Protein AF-A0A7S3WNK8-F1 (afdb_monomer_lite)

pLDDT: mean 75.37, std 22.41, range [26.92, 97.25]

Secondary structure (DSSP, 8-state):
--------S-----TT-PPPTT--HHHHHHHHHHHHHHS-TTT--HHHHHHHHHHHHS-TT----SGGGHHHHHHHHHHHHHHHHHHHHHH-PPPTT-EEEE--TTS--EEEEE-PPPTT-HHHHHHHHHHHTT--EEEEEETTT--EEEEEGGGEEEHHHHHTT--TTPPPTTS-HHHHHHHHHHHHHHHHHHHS-HHHHHHHHT--------------------------------------------------------

Foldseek 3Di:
DDDPDDDDPPPPDPPDPDDDPPDDPVVLLVLLLVVPVPDDPVPDDLVNSQVSCCVPPPDPPDPDGCVVCSVVSVVSNVVSVVVVVVVVLVVDDDDAQAWKFFDDPPDDTAIWGFHDDDPPDPQVVVQVVCVVVVFHWTWTQFQQQRDIDIGTSVRIDHPVVVPVCPSVCQPPPPPDPVVNVSRVNRVVSSVVSVVPPPVVVVVVVVPPPPPPVPPDDPPDDDDDDDDDDDDDDPPPPPPDDDPPPPPPPDPPPPDPDPDDDD

Organism: Emiliania huxleyi (NCBI:txid2903)

Structure (mmCIF, N/CA/C/O backbone):
data_AF-A0A7S3WNK8-F1
#
_entry.id   AF-A0A7S3WNK8-F1
#
loop_
_atom_site.group_PDB
_atom_site.id
_atom_site.type_symbol
_atom_site.label_atom_id
_atom_site.label_alt_id
_atom_site.label_comp_id
_atom_site.label_asym_id
_atom_site.label_entity_id
_atom_site.label_seq_id
_atom_site.pdbx_PDB_ins_code
_atom_site.Cartn_x
_atom_site.Cartn_y
_atom_site.Cartn_z
_atom_site.occupancy
_atom_site.B_iso_or_equiv
_atom_site.auth_seq_id
_atom_site.auth_comp_id
_atom_site.auth_asym_id
_atom_site.auth_atom_id
_atom_site.pdbx_PDB_model_num
ATOM 1 N N . CYS A 1 1 ? 15.155 35.252 15.053 1.00 51.25 1 CYS A N 1
ATOM 2 C CA . CYS A 1 1 ? 15.300 33.911 15.653 1.00 51.25 1 CYS A CA 1
ATOM 3 C C . CYS A 1 1 ? 14.005 33.550 16.361 1.00 51.25 1 CYS A C 1
ATOM 5 O O . CYS A 1 1 ? 13.776 34.000 17.473 1.00 51.25 1 CYS A O 1
ATOM 7 N N . THR A 1 2 ? 13.113 32.835 15.684 1.00 48.00 2 THR A N 1
ATOM 8 C CA . THR A 1 2 ? 11.854 32.349 16.257 1.00 48.00 2 THR A CA 1
ATOM 9 C C . THR A 1 2 ? 12.149 31.084 17.057 1.00 48.00 2 THR A C 1
ATOM 11 O O . THR A 1 2 ? 12.515 30.058 16.490 1.00 48.00 2 THR A O 1
ATOM 14 N N . HIS A 1 3 ? 12.046 31.183 18.382 1.00 44.66 3 HIS A N 1
ATOM 15 C CA . HIS A 1 3 ? 12.103 30.040 19.287 1.00 44.66 3 HIS A CA 1
ATOM 16 C C . HIS A 1 3 ? 10.897 29.133 19.014 1.00 44.66 3 HIS A C 1
ATOM 18 O O . HIS A 1 3 ? 9.767 29.481 19.347 1.00 44.66 3 HIS A O 1
ATOM 24 N N . ILE A 1 4 ? 11.136 27.978 18.393 1.00 54.72 4 ILE A N 1
ATOM 25 C CA . ILE A 1 4 ? 10.169 26.880 18.374 1.00 54.72 4 ILE A CA 1
ATOM 26 C C . ILE A 1 4 ? 10.197 26.285 19.781 1.00 54.72 4 ILE A C 1
ATOM 28 O O . ILE A 1 4 ? 11.180 25.663 20.181 1.00 54.72 4 ILE A O 1
ATOM 32 N N . GLY A 1 5 ? 9.150 26.564 20.556 1.00 50.19 5 GLY A N 1
ATOM 33 C CA . GLY A 1 5 ? 8.942 25.968 21.867 1.00 50.19 5 GLY A CA 1
ATOM 34 C C . GLY A 1 5 ? 8.822 24.454 21.730 1.00 50.19 5 GLY A C 1
ATOM 35 O O . GLY A 1 5 ? 7.935 23.957 21.039 1.00 50.19 5 GLY A O 1
ATOM 36 N N . SER A 1 6 ? 9.741 23.740 22.373 1.00 52.44 6 SER A N 1
ATOM 37 C CA . SER A 1 6 ? 9.668 22.301 22.595 1.00 52.44 6 SER A CA 1
ATOM 38 C C . SER A 1 6 ? 8.407 22.008 23.409 1.00 52.44 6 SER A C 1
ATOM 40 O O . SER A 1 6 ? 8.355 22.310 24.598 1.00 52.44 6 SER A O 1
ATOM 42 N N . LEU A 1 7 ? 7.369 21.479 22.761 1.00 42.84 7 LEU A N 1
ATOM 43 C CA . LEU A 1 7 ? 6.191 20.950 23.441 1.00 42.84 7 LEU A CA 1
ATOM 44 C C . LEU A 1 7 ? 6.624 19.683 24.186 1.00 42.84 7 LEU A C 1
ATOM 46 O O . LEU A 1 7 ? 6.886 18.662 23.554 1.00 42.84 7 LEU A O 1
ATOM 50 N N . SER A 1 8 ? 6.742 19.764 25.512 1.00 44.81 8 SER A N 1
ATOM 51 C CA . SER A 1 8 ? 6.897 18.581 26.363 1.00 44.81 8 SER A CA 1
ATOM 52 C C . SER A 1 8 ? 5.678 17.664 26.188 1.00 44.81 8 SER A C 1
ATOM 54 O O . SER A 1 8 ? 4.559 18.127 26.417 1.00 44.81 8 SER A O 1
ATOM 56 N N . PRO A 1 9 ? 5.857 16.386 25.809 1.00 60.88 9 PRO A N 1
ATOM 57 C CA . PRO A 1 9 ? 4.757 15.428 25.695 1.00 60.88 9 PRO A CA 1
ATOM 58 C C . PRO A 1 9 ? 4.224 14.915 27.049 1.00 60.88 9 PRO A C 1
ATOM 60 O O . PRO A 1 9 ? 3.196 14.247 27.068 1.00 60.88 9 PRO A O 1
ATOM 63 N N . ASP A 1 10 ? 4.835 15.281 28.179 1.00 47.78 10 ASP A N 1
ATOM 64 C CA . ASP A 1 10 ? 4.489 14.759 29.513 1.00 47.78 10 ASP A CA 1
ATOM 65 C C . ASP A 1 10 ? 3.406 15.567 30.246 1.00 47.78 10 ASP A C 1
ATOM 67 O O . ASP A 1 10 ? 3.496 15.836 31.445 1.00 47.78 10 ASP A O 1
ATOM 71 N N . ALA A 1 11 ? 2.347 15.973 29.543 1.00 53.72 11 ALA A N 1
ATOM 72 C CA . ALA A 1 11 ? 1.114 16.329 30.238 1.00 53.72 11 ALA A CA 1
ATOM 73 C C . ALA A 1 11 ? 0.477 15.020 30.713 1.00 53.72 11 ALA A C 1
ATOM 75 O O . ALA A 1 11 ? -0.266 14.395 29.951 1.00 53.72 11 ALA A O 1
ATOM 76 N N . ALA A 1 12 ? 0.829 14.613 31.939 1.00 54.19 12 ALA A N 1
ATOM 77 C CA . ALA A 1 12 ? 0.253 13.479 32.649 1.00 54.19 12 ALA A CA 1
ATOM 78 C C . ALA A 1 12 ? -1.249 13.418 32.351 1.00 54.19 12 ALA A C 1
ATOM 80 O O . ALA A 1 12 ? -2.009 14.346 32.656 1.00 54.19 12 ALA A O 1
ATOM 81 N N . MET A 1 13 ? -1.650 12.369 31.631 1.00 57.53 13 MET A N 1
ATOM 82 C CA . MET A 1 13 ? -3.056 12.044 31.438 1.00 57.53 13 MET A CA 1
ATOM 83 C C . MET A 1 13 ? -3.698 11.997 32.825 1.00 57.53 13 MET A C 1
ATOM 85 O O . MET A 1 13 ? -3.032 11.513 33.732 1.00 57.53 13 MET A O 1
ATOM 89 N N . PRO A 1 14 ? -4.925 12.514 33.022 1.00 60.19 14 PRO A N 1
ATOM 90 C CA . PRO A 1 14 ? -5.609 12.381 34.301 1.00 60.19 14 PRO A CA 1
ATOM 91 C C . PRO A 1 14 ? -5.630 10.896 34.661 1.00 60.19 14 PRO A C 1
ATOM 93 O O . PRO A 1 14 ? -6.304 10.104 34.000 1.00 60.19 14 PRO A O 1
ATOM 96 N N . GLU A 1 15 ? -4.784 10.546 35.622 1.00 64.62 15 GLU A N 1
ATOM 97 C CA . GLU A 1 15 ? -4.623 9.196 36.122 1.00 64.62 15 GLU A CA 1
ATOM 98 C C . GLU A 1 15 ? -5.978 8.795 36.726 1.00 64.62 15 GLU A C 1
ATOM 100 O O . GLU A 1 15 ? -6.637 9.591 37.399 1.00 64.62 15 GLU A O 1
ATOM 105 N N . ASP A 1 16 ? -6.416 7.580 36.402 1.00 70.81 16 ASP A N 1
ATOM 106 C CA . ASP A 1 16 ? -7.480 6.853 37.100 1.00 70.81 16 ASP A CA 1
ATOM 107 C C . ASP A 1 16 ? -8.941 7.097 36.687 1.00 70.81 16 ASP A C 1
ATOM 109 O O . ASP A 1 16 ? -9.852 7.024 37.515 1.00 70.81 16 ASP A O 1
ATOM 113 N N . ILE A 1 17 ? -9.236 7.256 35.391 1.00 82.06 17 ILE A N 1
ATOM 114 C CA . ILE A 1 17 ? -10.553 6.781 34.927 1.00 82.06 17 ILE A CA 1
ATOM 115 C C . ILE A 1 17 ? -10.442 5.264 34.760 1.00 82.06 17 ILE A C 1
ATOM 117 O O . ILE A 1 17 ? -9.936 4.785 33.750 1.00 82.06 17 ILE A O 1
ATOM 121 N N . ALA A 1 18 ? -10.884 4.513 35.769 1.00 87.50 18 ALA A N 1
ATOM 122 C CA . ALA A 1 18 ? -10.965 3.058 35.693 1.00 87.50 18 ALA A CA 1
ATOM 123 C C . ALA A 1 18 ? -12.071 2.634 34.717 1.00 87.50 18 ALA A C 1
ATOM 125 O O . ALA A 1 18 ? -13.169 3.200 34.722 1.00 87.50 18 ALA A O 1
ATOM 126 N N . TRP A 1 19 ? -11.789 1.632 33.887 1.00 88.56 19 TRP A N 1
ATOM 127 C CA . TRP A 1 19 ? -12.785 1.032 33.004 1.00 88.56 19 TRP A CA 1
ATOM 128 C C . TRP A 1 19 ? -13.951 0.431 33.799 1.00 88.56 19 TRP A C 1
ATOM 130 O O . TRP A 1 19 ? -13.743 -0.096 34.893 1.00 88.56 19 TRP A O 1
ATOM 140 N N . PRO A 1 20 ? -15.187 0.478 33.270 1.00 89.19 20 PRO A N 1
ATOM 141 C CA . PRO A 1 20 ? -16.288 -0.246 33.885 1.00 89.19 20 PRO A CA 1
ATOM 142 C C . PRO A 1 20 ? -16.031 -1.752 33.756 1.00 89.19 20 PRO A C 1
ATOM 144 O O . PRO A 1 20 ? -15.810 -2.246 32.652 1.00 89.19 20 PRO A O 1
ATOM 147 N N . GLU A 1 21 ? -16.068 -2.493 34.865 1.00 88.81 21 GLU A N 1
ATOM 148 C CA . GLU A 1 21 ? -15.936 -3.954 34.827 1.00 88.81 21 GLU A CA 1
ATOM 149 C C . GLU A 1 21 ? -16.987 -4.561 33.871 1.00 88.81 21 GLU A C 1
ATOM 151 O O . GLU A 1 21 ? -18.156 -4.159 33.921 1.00 88.81 21 GLU A O 1
ATOM 156 N N . PRO A 1 22 ? -16.613 -5.506 32.981 1.00 89.31 22 PRO A N 1
ATOM 157 C CA . PRO A 1 22 ? -15.361 -6.276 32.933 1.00 89.31 22 PRO A CA 1
ATOM 158 C C . PRO A 1 22 ? -14.320 -5.752 31.921 1.00 89.31 22 PRO A C 1
ATOM 160 O O . PRO A 1 22 ? -13.494 -6.525 31.435 1.00 89.31 22 PRO A O 1
ATOM 163 N N . LEU A 1 23 ? -14.387 -4.481 31.523 1.00 93.31 23 LEU A N 1
ATOM 164 C CA . LEU A 1 23 ? -13.508 -3.952 30.483 1.00 93.31 23 LEU A CA 1
ATOM 165 C C . LEU A 1 23 ? -12.086 -3.744 31.003 1.00 93.31 23 LEU A C 1
ATOM 167 O O . LEU A 1 23 ? -11.877 -3.149 32.054 1.00 93.31 23 LEU A O 1
ATOM 171 N N . THR A 1 24 ? -11.115 -4.218 30.226 1.00 94.50 24 THR A N 1
ATOM 172 C CA . THR A 1 24 ? -9.686 -3.957 30.422 1.00 94.50 24 THR A CA 1
ATOM 173 C C . THR A 1 24 ? -9.106 -3.343 29.151 1.00 94.50 24 THR A C 1
ATOM 175 O O . THR A 1 24 ? -9.708 -3.456 28.074 1.00 94.50 24 THR A O 1
ATOM 178 N N . ASP A 1 25 ? -7.934 -2.718 29.268 1.00 92.56 25 ASP A N 1
ATOM 179 C CA . ASP A 1 25 ? -7.200 -2.145 28.134 1.00 92.56 25 ASP A CA 1
ATOM 180 C C . ASP A 1 25 ? -7.007 -3.184 27.017 1.00 92.56 25 ASP A C 1
ATOM 182 O O . ASP A 1 25 ? -7.321 -2.928 25.855 1.00 92.56 25 ASP A O 1
ATOM 186 N N . GLU A 1 26 ? -6.618 -4.414 27.370 1.00 95.00 26 GLU A N 1
ATOM 187 C CA . GLU A 1 26 ? -6.359 -5.485 26.404 1.00 95.00 26 GLU A CA 1
ATOM 188 C C . GLU A 1 26 ? -7.621 -5.906 25.642 1.00 95.00 26 GLU A C 1
ATOM 190 O O . GLU A 1 26 ? -7.565 -6.198 24.444 1.00 95.00 26 GLU A O 1
ATOM 195 N N . VAL A 1 27 ? -8.778 -5.936 26.315 1.00 95.38 27 VAL A N 1
ATOM 196 C CA . VAL A 1 27 ? -10.059 -6.277 25.679 1.00 95.38 27 VAL A CA 1
ATOM 197 C C . VAL A 1 27 ? -10.463 -5.196 24.678 1.00 95.38 27 VAL A C 1
ATOM 199 O O . VAL A 1 27 ? -10.911 -5.519 23.572 1.00 95.38 27 VAL A O 1
ATOM 202 N N . VAL A 1 28 ? -10.279 -3.924 25.044 1.00 95.19 28 VAL A N 1
ATOM 203 C CA . VAL A 1 28 ? -10.586 -2.777 24.182 1.00 95.19 28 VAL A CA 1
ATOM 204 C C . VAL A 1 28 ? -9.647 -2.746 22.978 1.00 95.19 28 VAL A C 1
ATOM 206 O O . VAL A 1 28 ? -10.122 -2.657 21.845 1.00 95.19 28 VAL A O 1
ATOM 209 N N . GLU A 1 29 ? -8.339 -2.891 23.185 1.00 95.31 29 GLU A N 1
ATOM 210 C CA . GLU A 1 29 ? -7.350 -2.936 22.105 1.00 95.31 29 GLU A CA 1
ATOM 211 C C . GLU A 1 29 ? -7.597 -4.107 21.144 1.00 95.31 29 GLU A C 1
ATOM 213 O O . GLU A 1 29 ? -7.571 -3.928 19.922 1.00 95.31 29 GLU A O 1
ATOM 218 N N . ALA A 1 30 ? -7.912 -5.297 21.668 1.00 95.75 30 ALA A N 1
ATOM 219 C CA . ALA A 1 30 ? -8.242 -6.456 20.845 1.00 95.75 30 ALA A CA 1
ATOM 220 C C . ALA A 1 30 ? -9.529 -6.241 20.030 1.00 95.75 30 ALA A C 1
ATOM 222 O O . ALA A 1 30 ? -9.606 -6.664 18.874 1.00 95.75 30 ALA A O 1
ATOM 223 N N . ALA A 1 31 ? -10.541 -5.582 20.602 1.00 95.88 31 ALA A N 1
ATOM 224 C CA . ALA A 1 31 ? -11.764 -5.230 19.882 1.00 95.88 31 ALA A CA 1
ATOM 225 C C . ALA A 1 31 ? -11.502 -4.182 18.790 1.00 95.88 31 ALA A C 1
ATOM 227 O O . ALA A 1 31 ? -11.971 -4.347 17.662 1.00 95.88 31 ALA A O 1
ATOM 228 N N . ILE A 1 32 ? -10.693 -3.156 19.077 1.00 95.94 32 ILE A N 1
ATOM 229 C CA . ILE A 1 32 ? -10.258 -2.158 18.089 1.00 95.94 32 ILE A CA 1
ATOM 230 C C . ILE A 1 32 ? -9.546 -2.842 16.916 1.00 95.94 32 ILE A C 1
ATOM 232 O O . ILE A 1 32 ? -9.891 -2.584 15.762 1.00 95.94 32 ILE A O 1
ATOM 236 N N . ASP A 1 33 ? -8.599 -3.744 17.185 1.00 94.31 33 ASP A N 1
ATOM 237 C CA . ASP A 1 33 ? -7.860 -4.459 16.139 1.00 94.31 33 ASP A CA 1
ATOM 238 C C . ASP A 1 33 ? -8.801 -5.307 15.260 1.00 94.31 33 ASP A C 1
ATOM 240 O O . ASP A 1 33 ? -8.753 -5.215 14.030 1.00 94.31 33 ASP A O 1
ATOM 244 N N . ARG A 1 34 ? -9.741 -6.053 15.867 1.00 94.94 34 ARG A N 1
ATOM 245 C CA . ARG A 1 34 ? -10.769 -6.813 15.127 1.00 94.94 34 ARG A CA 1
ATOM 246 C C . ARG A 1 34 ? -11.636 -5.911 14.244 1.00 94.94 34 ARG A C 1
ATOM 248 O O . ARG A 1 34 ? -11.867 -6.242 13.078 1.00 94.94 34 ARG A O 1
ATOM 255 N N . LEU A 1 35 ? -12.098 -4.777 14.773 1.00 94.44 35 LEU A N 1
ATOM 256 C CA . LEU A 1 35 ? -12.932 -3.819 14.042 1.00 94.44 35 LEU A CA 1
ATOM 257 C C . LEU A 1 35 ? -12.185 -3.211 12.850 1.00 94.44 35 LEU A C 1
ATOM 259 O O . LEU A 1 35 ? -12.698 -3.220 11.729 1.00 94.44 35 LEU A O 1
ATOM 263 N N . LEU A 1 36 ? -10.955 -2.739 13.066 1.00 92.50 36 LEU A N 1
ATOM 264 C CA . LEU A 1 36 ? -10.127 -2.120 12.026 1.00 92.50 36 LEU A CA 1
ATOM 265 C C . LEU A 1 36 ? -9.688 -3.102 10.931 1.00 92.50 36 LEU A C 1
ATOM 267 O O . LEU A 1 36 ? -9.348 -2.676 9.822 1.00 92.50 36 LEU A O 1
ATOM 271 N N . ARG A 1 37 ? -9.681 -4.410 11.214 1.00 91.25 37 ARG 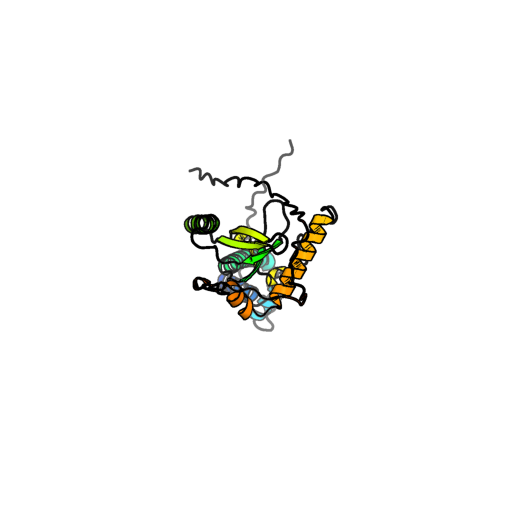A N 1
ATOM 272 C CA . ARG A 1 37 ? -9.435 -5.452 10.206 1.00 91.25 37 ARG A CA 1
ATOM 273 C C . ARG A 1 37 ? -10.665 -5.775 9.366 1.00 91.25 37 ARG A C 1
ATOM 275 O O . ARG A 1 37 ? -10.494 -6.106 8.193 1.00 91.25 37 ARG A O 1
ATOM 282 N N . ARG A 1 38 ? -11.869 -5.692 9.941 1.00 90.69 38 ARG A N 1
ATOM 283 C CA . ARG A 1 38 ? -13.131 -6.020 9.256 1.00 90.69 38 ARG A CA 1
ATOM 284 C C . ARG A 1 38 ? -13.615 -4.900 8.337 1.00 90.69 38 ARG A C 1
ATOM 286 O O . ARG A 1 38 ? -14.100 -5.180 7.247 1.00 90.69 38 ARG A O 1
ATOM 293 N N . GLU A 1 39 ? -13.496 -3.655 8.778 1.00 89.75 39 GLU A N 1
ATOM 294 C CA . GLU A 1 39 ? -14.084 -2.498 8.100 1.00 89.75 39 GLU A CA 1
ATOM 295 C C . GLU A 1 39 ? -13.057 -1.728 7.245 1.00 89.75 39 GLU A C 1
ATOM 297 O O . GLU A 1 39 ? -11.847 -1.741 7.497 1.00 89.75 39 GLU A O 1
ATOM 302 N N . SER A 1 40 ? -13.529 -1.013 6.217 1.00 79.94 40 SER A N 1
ATOM 303 C CA . SER A 1 40 ? -12.672 -0.165 5.378 1.00 79.94 40 SER A CA 1
ATOM 304 C C . SER A 1 40 ? -12.263 1.122 6.096 1.00 79.94 40 SER A C 1
ATOM 306 O O . SER A 1 40 ? -13.106 1.853 6.605 1.00 79.94 40 SER A O 1
ATOM 308 N N . TRP A 1 41 ? -10.981 1.481 6.056 1.00 76.62 41 TRP A N 1
ATOM 309 C CA . TRP A 1 41 ? -10.456 2.650 6.781 1.00 76.62 41 TRP A CA 1
ATOM 310 C C . TRP A 1 41 ? -10.960 4.000 6.274 1.00 76.62 41 TRP A C 1
ATOM 312 O O . TRP A 1 41 ? -10.891 4.990 6.991 1.00 76.62 41 TRP A O 1
ATOM 322 N N . GLU A 1 42 ? -11.475 4.057 5.047 1.00 74.56 42 GLU A N 1
ATOM 323 C CA . GLU A 1 42 ? -11.980 5.302 4.459 1.00 74.56 42 GLU A CA 1
ATOM 324 C C . GLU A 1 42 ? -13.309 5.753 5.083 1.00 74.56 42 GLU A C 1
ATOM 326 O O . GLU A 1 42 ? -13.667 6.925 4.991 1.00 74.56 42 GLU A O 1
ATOM 331 N N . THR A 1 43 ? -14.027 4.844 5.749 1.00 77.81 43 THR A N 1
ATOM 332 C CA . THR A 1 43 ? -15.345 5.108 6.343 1.00 77.81 43 THR A CA 1
ATOM 333 C C . THR A 1 43 ? -15.316 5.191 7.866 1.00 77.81 43 THR A C 1
ATOM 335 O O . THR A 1 43 ? -16.267 5.688 8.472 1.00 77.81 43 THR A O 1
ATOM 338 N N . ILE A 1 44 ? -14.237 4.735 8.506 1.00 86.44 44 ILE A N 1
ATOM 339 C CA . ILE A 1 44 ? -14.154 4.642 9.962 1.00 86.44 44 ILE A CA 1
ATOM 340 C C . ILE A 1 44 ? -13.752 5.995 10.550 1.00 86.44 44 ILE A C 1
ATOM 342 O O . ILE A 1 44 ? -12.640 6.481 10.375 1.00 86.44 44 ILE A O 1
ATOM 346 N N . THR A 1 45 ? -14.664 6.592 11.312 1.00 90.50 45 THR A N 1
ATOM 347 C CA . THR A 1 45 ? -14.359 7.733 12.187 1.00 90.50 45 THR A CA 1
ATOM 348 C C . THR A 1 45 ? -14.292 7.262 13.635 1.00 90.50 45 THR A C 1
ATOM 350 O O . THR A 1 45 ? -14.970 6.302 13.996 1.00 90.50 45 THR A O 1
ATOM 353 N N . ILE A 1 46 ? -13.576 7.983 14.508 1.00 90.88 46 ILE A N 1
ATOM 354 C CA . ILE A 1 46 ? -13.522 7.672 15.955 1.00 90.88 46 ILE A CA 1
ATOM 355 C C . ILE A 1 46 ? -14.934 7.537 16.554 1.00 90.88 46 ILE A C 1
ATOM 357 O O . ILE A 1 46 ? -15.177 6.690 17.403 1.00 90.88 46 ILE A O 1
ATOM 361 N N . LYS A 1 47 ? -15.903 8.335 16.083 1.00 90.94 47 LYS A N 1
ATOM 362 C CA . LYS A 1 47 ? -17.305 8.236 16.526 1.00 90.94 47 LYS A CA 1
ATOM 363 C C . LYS A 1 47 ? -17.956 6.905 16.139 1.00 90.94 47 LYS A C 1
ATOM 365 O O . LYS A 1 47 ? -18.759 6.390 16.908 1.00 90.94 47 LYS A O 1
ATOM 370 N N . ILE A 1 48 ? -17.644 6.388 14.952 1.00 93.12 48 ILE A N 1
ATOM 371 C CA . ILE A 1 48 ? -18.133 5.086 14.487 1.00 93.12 48 ILE A CA 1
ATOM 372 C C . ILE A 1 48 ? -17.467 3.976 15.299 1.00 93.12 48 ILE A C 1
ATOM 374 O O . ILE A 1 48 ? -18.185 3.128 15.813 1.00 93.12 48 ILE A O 1
ATOM 378 N N . VAL A 1 49 ? -16.146 4.042 15.510 1.00 93.38 49 VAL A N 1
ATOM 379 C CA . VAL A 1 49 ? -15.426 3.072 16.356 1.00 93.38 49 VAL A CA 1
ATOM 380 C C . VAL A 1 49 ? -16.023 3.029 17.757 1.00 93.38 49 VAL A C 1
ATOM 382 O O . VAL A 1 49 ? -16.360 1.953 18.226 1.00 93.38 49 VAL A O 1
ATOM 385 N N . LEU A 1 50 ? -16.240 4.185 18.393 1.00 93.81 50 LEU A N 1
ATOM 386 C CA . LEU A 1 50 ? -16.859 4.251 19.719 1.00 93.81 50 LEU A CA 1
ATOM 387 C C . LEU A 1 50 ? -18.232 3.576 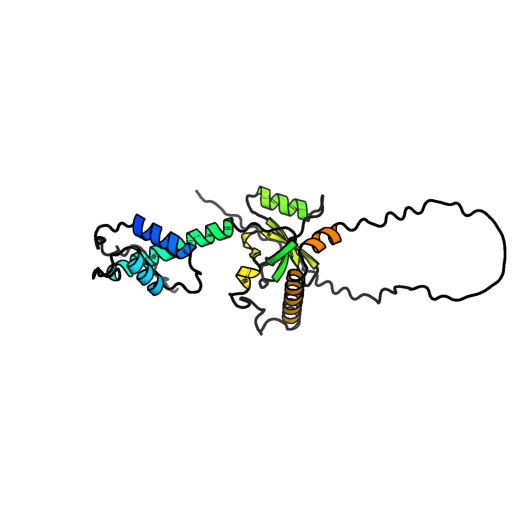19.749 1.00 93.81 50 LEU A C 1
ATOM 389 O O . LEU A 1 50 ? -18.474 2.765 20.630 1.00 93.81 50 LEU A O 1
ATOM 393 N N . ARG A 1 51 ? -19.104 3.850 18.770 1.00 93.31 51 ARG A N 1
ATOM 394 C CA . ARG A 1 51 ? -20.425 3.202 18.693 1.00 93.31 51 ARG A CA 1
ATOM 395 C C . ARG A 1 51 ? -20.333 1.692 18.481 1.00 93.31 51 ARG A C 1
ATOM 397 O O . ARG A 1 51 ? -21.155 0.958 19.014 1.00 93.31 51 ARG A O 1
ATOM 404 N N . MET A 1 52 ? -19.369 1.232 17.685 1.00 93.69 52 MET A N 1
ATOM 405 C CA . MET A 1 52 ? -19.156 -0.196 17.442 1.00 93.69 52 MET A CA 1
ATOM 406 C C . MET A 1 52 ? -18.592 -0.897 18.680 1.00 93.69 52 MET A C 1
ATOM 408 O O . MET A 1 52 ? -19.056 -1.980 19.012 1.00 93.69 52 MET A O 1
ATOM 412 N N . LEU A 1 53 ? -17.656 -0.261 19.391 1.00 94.44 53 LEU A N 1
ATOM 413 C CA . LEU A 1 53 ? -17.133 -0.755 20.663 1.00 94.44 53 LEU A CA 1
ATOM 414 C C . LEU A 1 53 ? -18.224 -0.794 21.734 1.00 94.44 53 LEU A C 1
ATOM 416 O O . LEU A 1 53 ? -18.351 -1.802 22.412 1.00 94.44 53 LEU A O 1
ATOM 420 N N . GLU A 1 54 ? -19.046 0.253 21.852 1.00 93.50 54 GLU A N 1
ATOM 421 C CA . GLU A 1 54 ? -20.196 0.272 22.766 1.00 93.50 54 GLU A CA 1
ATOM 422 C C . GLU A 1 54 ? -21.164 -0.884 22.462 1.00 93.50 54 GLU A C 1
ATOM 424 O O . GLU A 1 54 ? -21.632 -1.540 23.385 1.00 93.50 54 GLU A O 1
ATOM 429 N N . ALA A 1 55 ? -21.420 -1.185 21.185 1.00 93.12 55 ALA A N 1
ATOM 430 C CA . ALA A 1 55 ? -22.291 -2.291 20.787 1.00 93.12 55 ALA A CA 1
ATOM 431 C C . ALA A 1 55 ? -21.673 -3.691 20.986 1.00 93.12 55 ALA A C 1
ATOM 433 O O . ALA A 1 55 ? -22.416 -4.647 21.195 1.00 93.12 55 ALA A O 1
ATOM 434 N N . GLU A 1 56 ? -20.347 -3.836 20.875 1.00 94.06 56 GLU A N 1
ATOM 435 C CA . GLU A 1 56 ? -19.651 -5.128 21.003 1.00 94.06 56 GLU A CA 1
ATOM 436 C C . GLU A 1 56 ? -19.302 -5.467 22.457 1.00 94.06 56 GLU A C 1
ATOM 438 O O . GLU A 1 56 ? -19.363 -6.630 22.850 1.00 94.06 56 GLU A O 1
ATOM 443 N N . LEU A 1 57 ? -18.922 -4.462 23.249 1.00 94.38 57 LEU A N 1
ATOM 444 C CA . LEU A 1 57 ? -18.319 -4.655 24.566 1.00 94.38 57 LEU A CA 1
ATOM 445 C C . LEU A 1 57 ? -19.286 -4.446 25.732 1.00 94.38 57 LEU A C 1
ATOM 447 O O . LEU A 1 57 ? -19.046 -4.985 26.811 1.00 94.38 57 LEU A O 1
ATOM 451 N N . LEU A 1 58 ? -20.363 -3.676 25.548 1.00 92.06 58 LEU A N 1
ATOM 452 C CA . LEU A 1 58 ? -21.329 -3.408 26.611 1.00 92.06 58 LEU A CA 1
ATOM 453 C C . LEU A 1 58 ? -22.619 -4.214 26.392 1.00 92.06 58 LEU A C 1
ATOM 455 O O . LEU A 1 58 ? -23.098 -4.325 25.262 1.00 92.06 58 LEU A O 1
ATOM 459 N N . PRO A 1 59 ? -23.227 -4.763 27.460 1.00 89.50 59 PRO A N 1
ATOM 460 C CA . PRO A 1 59 ? -24.521 -5.421 27.349 1.00 89.50 59 PRO A CA 1
ATOM 461 C C . PRO A 1 59 ? -25.591 -4.418 26.899 1.00 89.50 59 PRO A C 1
ATOM 463 O O . PRO A 1 59 ? -25.565 -3.242 27.275 1.00 89.50 59 PRO A O 1
ATOM 466 N N . ALA A 1 60 ? -26.552 -4.887 26.098 1.00 87.75 60 ALA A N 1
ATOM 467 C CA . ALA A 1 60 ? -27.644 -4.055 25.604 1.00 87.75 60 ALA A CA 1
ATOM 468 C C . ALA A 1 60 ? -28.400 -3.405 26.778 1.00 87.75 60 ALA A C 1
ATOM 470 O O . ALA A 1 60 ? -28.966 -4.103 27.617 1.00 87.75 60 ALA A O 1
ATOM 471 N N . GLY A 1 61 ? -28.398 -2.070 26.830 1.00 81.62 61 GLY A N 1
ATOM 472 C CA . GLY A 1 61 ? -29.017 -1.295 27.912 1.00 81.62 61 GLY A CA 1
ATOM 473 C C . GLY A 1 61 ? -28.070 -0.856 29.034 1.00 81.62 61 GLY A C 1
ATOM 474 O O . GLY A 1 61 ? -28.545 -0.310 30.023 1.00 81.62 61 GLY A O 1
ATOM 475 N N . SER A 1 62 ? -26.754 -1.062 28.906 1.00 83.69 62 SER A N 1
ATOM 476 C CA . SER A 1 62 ? -25.783 -0.403 29.787 1.00 83.69 62 SER A CA 1
ATOM 477 C C . SER A 1 62 ? -25.741 1.103 29.515 1.00 83.69 62 SER A C 1
ATOM 479 O O . SER A 1 62 ? -25.477 1.531 28.391 1.00 83.69 62 SER A O 1
ATOM 481 N N . ASP A 1 63 ? -25.958 1.903 30.559 1.00 78.12 63 ASP A N 1
ATOM 482 C CA . ASP A 1 63 ? -25.902 3.368 30.501 1.00 78.12 63 ASP A CA 1
ATOM 483 C C . ASP A 1 63 ? -24.477 3.927 30.652 1.00 78.12 63 ASP A C 1
ATOM 485 O O . ASP A 1 63 ? -24.311 5.144 30.659 1.00 78.12 63 ASP A O 1
ATOM 489 N N . ALA A 1 64 ? -23.443 3.084 30.779 1.00 82.31 64 ALA A N 1
ATOM 490 C CA . ALA A 1 64 ? -22.057 3.526 30.951 1.00 82.31 64 ALA A CA 1
ATOM 491 C C . ALA A 1 64 ? -21.444 3.945 29.598 1.00 82.31 64 ALA A C 1
ATOM 493 O O . ALA A 1 64 ? -21.047 3.082 28.813 1.00 82.31 64 ALA A O 1
ATOM 494 N N . PRO A 1 65 ? -21.332 5.251 29.280 1.00 86.44 65 PRO A N 1
ATOM 495 C CA . PRO A 1 65 ? -20.850 5.667 27.972 1.00 86.44 65 PRO A CA 1
ATOM 496 C C . PRO A 1 65 ? -19.322 5.552 27.914 1.00 86.44 65 PRO A C 1
ATOM 498 O O . PRO A 1 65 ? -18.636 6.010 28.826 1.00 86.44 65 PRO A O 1
ATOM 501 N N . LEU A 1 66 ? -18.756 5.087 26.793 1.00 91.56 66 LEU A N 1
ATOM 502 C CA . LEU A 1 66 ? -17.292 5.056 26.591 1.00 91.56 66 LEU A CA 1
ATOM 503 C C . LEU A 1 66 ? -16.698 6.447 26.286 1.00 91.56 66 LEU A C 1
ATOM 505 O O . LEU A 1 66 ? -15.509 6.603 26.006 1.00 91.56 66 LEU A O 1
ATOM 509 N N . LYS A 1 67 ? -17.524 7.498 26.346 1.00 90.62 67 LYS A N 1
ATOM 510 C CA . LYS A 1 67 ? -17.141 8.888 26.061 1.00 90.62 67 LYS A CA 1
ATOM 511 C C . LYS A 1 67 ? -15.969 9.411 26.905 1.00 90.62 67 LYS A C 1
ATOM 513 O O . LYS A 1 67 ? -15.140 10.102 26.308 1.00 90.62 67 LYS A O 1
ATOM 518 N N . PRO A 1 68 ? -15.851 9.124 28.220 1.00 92.50 68 PRO A N 1
ATOM 519 C CA . PRO A 1 68 ? -14.706 9.573 29.017 1.00 92.50 68 PRO A CA 1
ATOM 520 C C . PRO A 1 68 ? -13.372 9.021 28.494 1.00 92.50 68 PRO A C 1
ATOM 522 O O . PRO A 1 68 ? -12.368 9.726 28.489 1.00 92.50 68 PRO A O 1
ATOM 525 N N . PHE A 1 69 ? -13.390 7.809 27.934 1.00 92.25 69 PHE A N 1
ATOM 526 C CA . PHE A 1 69 ? -12.214 7.111 27.406 1.00 92.25 69 PHE A CA 1
ATOM 527 C C . PHE A 1 69 ? -11.885 7.458 25.953 1.00 92.25 69 PHE A C 1
ATOM 529 O O . PHE A 1 69 ? -10.964 6.897 25.363 1.00 92.25 69 PHE A O 1
ATOM 536 N N . LYS A 1 70 ? -12.606 8.409 25.347 1.00 93.56 70 LYS A N 1
ATOM 537 C CA . LYS A 1 70 ? -12.440 8.771 23.933 1.00 93.56 70 LYS A CA 1
ATOM 538 C C . LYS A 1 70 ? -10.993 9.104 23.558 1.00 93.56 70 LYS A C 1
ATOM 540 O O . LYS A 1 70 ? -10.592 8.813 22.435 1.00 93.56 70 LYS A O 1
ATOM 545 N N . LYS A 1 71 ? -10.232 9.748 24.452 1.00 92.44 71 LYS A N 1
ATOM 546 C CA . LYS A 1 71 ? -8.832 10.111 24.182 1.00 92.44 71 LYS A CA 1
ATOM 547 C C . LYS A 1 71 ? -7.949 8.865 24.084 1.00 92.44 71 LYS A C 1
ATOM 549 O O . LYS A 1 71 ? -7.236 8.736 23.100 1.00 92.44 71 LYS A O 1
ATOM 554 N N . TYR A 1 72 ? -8.063 7.952 25.048 1.00 92.31 72 TYR A N 1
ATOM 555 C CA . TYR A 1 72 ? -7.344 6.677 25.039 1.00 92.31 72 TYR A CA 1
ATOM 556 C C . TYR A 1 72 ? -7.711 5.840 23.807 1.00 92.31 72 TYR A C 1
ATOM 558 O O . TYR A 1 72 ? -6.832 5.443 23.052 1.00 92.31 72 TYR A O 1
ATOM 566 N N . ILE A 1 73 ? -9.011 5.677 23.532 1.00 93.44 73 ILE A N 1
ATOM 567 C CA . ILE A 1 73 ? -9.495 4.932 22.359 1.00 93.44 73 ILE A CA 1
ATOM 568 C C . ILE A 1 73 ? -8.976 5.562 21.061 1.00 93.44 73 ILE A C 1
ATOM 570 O O . ILE A 1 73 ? -8.629 4.844 20.133 1.00 93.44 73 ILE A O 1
ATOM 574 N N . GLY A 1 74 ? -8.893 6.894 20.990 1.00 93.88 74 GLY A N 1
ATOM 575 C CA . GLY A 1 74 ? -8.287 7.595 19.857 1.00 93.88 74 GLY A CA 1
ATOM 576 C C . GLY A 1 74 ? -6.830 7.188 19.634 1.00 93.88 74 GLY A C 1
ATOM 577 O O . GLY A 1 74 ? -6.491 6.759 18.536 1.00 93.88 74 GLY A O 1
ATOM 578 N N . THR A 1 75 ? -6.003 7.251 20.681 1.00 94.00 75 THR A N 1
ATOM 579 C CA . THR A 1 75 ? -4.595 6.831 20.616 1.00 94.00 75 THR A CA 1
ATOM 580 C C . THR A 1 75 ? -4.459 5.356 20.228 1.00 94.00 75 THR A C 1
ATOM 582 O O . THR A 1 75 ? -3.720 5.038 19.300 1.00 94.00 75 THR A O 1
ATOM 585 N N . ALA A 1 76 ? -5.226 4.463 20.860 1.00 94.38 76 ALA A N 1
ATOM 586 C CA . ALA A 1 76 ? -5.199 3.030 20.564 1.00 94.38 76 ALA A CA 1
ATOM 587 C C . ALA A 1 76 ? -5.626 2.723 19.114 1.00 94.38 76 ALA A C 1
ATOM 589 O O . ALA A 1 76 ? -5.048 1.857 18.457 1.00 94.38 76 ALA A O 1
ATOM 590 N N . VAL A 1 77 ? -6.611 3.456 18.578 1.00 94.62 77 VAL A N 1
ATOM 591 C CA . VAL A 1 77 ? -7.015 3.365 17.166 1.00 94.62 77 VAL A CA 1
ATOM 592 C C . VAL A 1 77 ? -5.885 3.820 16.244 1.00 94.62 77 VAL A C 1
ATOM 594 O O . VAL A 1 77 ? -5.603 3.126 15.269 1.00 94.62 77 VAL A O 1
ATOM 597 N N . ASP A 1 78 ? -5.215 4.934 16.541 1.00 92.75 78 ASP A N 1
ATOM 598 C CA . ASP A 1 78 ? -4.100 5.441 15.732 1.00 92.75 78 ASP A CA 1
ATOM 599 C C . ASP A 1 78 ? -2.914 4.459 15.707 1.00 92.75 78 ASP A C 1
ATOM 601 O O . ASP A 1 78 ? -2.377 4.154 14.636 1.00 92.75 78 ASP A O 1
ATOM 605 N N . GLU A 1 79 ? -2.551 3.893 16.859 1.00 94.00 79 GLU A N 1
ATOM 606 C CA . GLU A 1 79 ? -1.496 2.881 16.975 1.00 94.00 79 GLU A CA 1
ATOM 607 C C . GLU A 1 79 ? -1.856 1.580 16.246 1.00 94.00 79 GLU A C 1
ATOM 609 O O . GLU A 1 79 ? -1.053 1.050 15.468 1.00 94.00 79 GLU A O 1
ATOM 614 N N . ALA A 1 80 ? -3.084 1.084 16.426 1.00 93.75 80 ALA A N 1
ATOM 615 C CA . ALA A 1 80 ? -3.567 -0.099 15.724 1.00 93.75 80 ALA A CA 1
ATOM 616 C C . ALA A 1 80 ? -3.613 0.126 14.203 1.00 93.75 80 ALA A C 1
ATOM 618 O O . ALA A 1 80 ? -3.194 -0.743 13.436 1.00 93.75 80 ALA A O 1
ATOM 619 N N . MET A 1 81 ? -4.041 1.304 13.739 1.00 90.06 81 MET A N 1
ATOM 620 C CA . MET A 1 81 ? -4.014 1.658 12.316 1.00 90.06 81 MET A CA 1
ATOM 621 C C . MET A 1 81 ? -2.590 1.684 11.754 1.00 90.06 81 MET A C 1
ATOM 623 O O . MET A 1 81 ? -2.361 1.164 10.656 1.00 90.06 81 MET A O 1
ATOM 627 N N . ALA A 1 82 ? -1.628 2.256 12.484 1.00 88.81 82 ALA A N 1
ATOM 628 C CA . ALA A 1 82 ? -0.226 2.263 12.075 1.00 88.81 82 ALA A CA 1
ATOM 629 C C . ALA A 1 82 ? 0.321 0.832 11.948 1.00 88.81 82 ALA A C 1
ATOM 631 O O . ALA A 1 82 ? 0.914 0.485 10.923 1.00 88.81 82 ALA A O 1
ATOM 632 N N . ARG A 1 83 ? 0.035 -0.023 12.938 1.00 92.75 83 ARG A N 1
ATOM 633 C CA . ARG A 1 83 ? 0.429 -1.437 12.946 1.00 92.75 83 ARG A CA 1
ATOM 634 C C . ARG A 1 83 ? -0.169 -2.215 11.775 1.00 92.75 83 ARG A C 1
ATOM 636 O O . ARG A 1 83 ? 0.577 -2.850 11.035 1.00 92.75 83 ARG A O 1
ATOM 643 N N . ILE A 1 84 ? -1.485 -2.141 11.557 1.00 88.44 84 ILE A N 1
ATOM 644 C CA . ILE A 1 84 ? -2.137 -2.874 10.458 1.00 88.44 84 ILE A CA 1
ATOM 645 C C . ILE A 1 84 ? -1.678 -2.326 9.098 1.00 88.44 84 ILE A C 1
ATOM 647 O O . ILE A 1 84 ? -1.570 -3.078 8.133 1.00 88.44 84 ILE A O 1
ATOM 651 N N . THR A 1 85 ? -1.370 -1.030 8.990 1.00 84.06 85 THR A N 1
ATOM 652 C CA . THR A 1 85 ? -0.784 -0.460 7.766 1.00 84.06 85 THR A CA 1
ATOM 653 C C . THR A 1 85 ? 0.568 -1.081 7.459 1.00 84.06 85 THR A C 1
ATOM 655 O O . THR A 1 85 ? 0.814 -1.445 6.310 1.00 84.06 85 THR A O 1
ATOM 658 N N . GLU A 1 86 ? 1.429 -1.226 8.461 1.00 83.81 86 GLU A N 1
ATOM 659 C CA . GLU A 1 86 ? 2.741 -1.838 8.276 1.00 83.81 86 GLU A CA 1
ATOM 660 C C . GLU A 1 86 ? 2.640 -3.336 7.975 1.00 83.81 86 GLU A C 1
ATOM 662 O O . GLU A 1 86 ? 3.282 -3.820 7.048 1.00 83.81 86 GLU A O 1
ATOM 667 N N . GLU A 1 87 ? 1.752 -4.054 8.662 1.00 86.56 87 GLU A N 1
ATOM 668 C CA . GLU A 1 87 ? 1.464 -5.461 8.372 1.00 86.56 87 GLU A CA 1
ATOM 669 C C . GLU A 1 87 ? 0.943 -5.647 6.942 1.00 86.56 87 GLU A C 1
ATOM 671 O O . GLU A 1 87 ? 1.430 -6.502 6.205 1.00 86.56 87 GLU A O 1
ATOM 676 N N . ARG A 1 88 ? -0.008 -4.809 6.507 1.00 81.75 88 ARG A N 1
ATOM 677 C CA . ARG A 1 88 ? -0.530 -4.852 5.137 1.00 81.75 88 ARG A CA 1
ATOM 678 C C . ARG A 1 88 ? 0.558 -4.539 4.123 1.00 81.75 88 ARG A C 1
ATOM 680 O O . ARG A 1 88 ? 0.616 -5.235 3.119 1.00 81.75 88 ARG A O 1
ATOM 687 N N . LYS A 1 89 ? 1.425 -3.551 4.378 1.00 75.38 89 LYS A N 1
ATOM 688 C CA . LYS A 1 89 ? 2.587 -3.255 3.521 1.00 75.38 89 LYS A CA 1
ATOM 689 C C . LYS A 1 89 ? 3.537 -4.446 3.427 1.00 75.38 89 LYS A C 1
ATOM 691 O O . LYS A 1 89 ? 3.962 -4.772 2.326 1.00 75.38 89 LYS A O 1
ATOM 696 N N . ALA A 1 90 ? 3.824 -5.105 4.548 1.00 76.88 90 ALA A N 1
ATOM 697 C CA . ALA A 1 90 ? 4.668 -6.294 4.590 1.00 76.88 90 ALA A CA 1
ATOM 698 C C . ALA A 1 90 ? 4.027 -7.496 3.875 1.00 76.88 90 ALA A C 1
ATOM 700 O O . ALA A 1 90 ? 4.729 -8.321 3.300 1.00 76.88 90 ALA A O 1
ATOM 701 N N . ALA A 1 91 ? 2.695 -7.585 3.871 1.00 76.44 91 ALA A N 1
ATOM 702 C CA . ALA A 1 91 ? 1.957 -8.640 3.184 1.00 76.44 91 ALA A CA 1
ATOM 703 C C . ALA A 1 91 ? 1.805 -8.411 1.668 1.00 76.44 91 ALA A C 1
ATOM 705 O O . ALA A 1 91 ? 1.419 -9.343 0.953 1.00 76.44 91 ALA A O 1
ATOM 706 N N . VAL A 1 92 ? 2.087 -7.206 1.145 1.00 76.50 92 VAL A N 1
ATOM 707 C CA . VAL A 1 92 ? 1.990 -6.941 -0.299 1.00 76.50 92 VAL A CA 1
ATOM 708 C C . VAL A 1 92 ? 3.175 -7.571 -1.028 1.00 76.50 92 VAL A C 1
ATOM 710 O O . VAL A 1 92 ? 4.169 -6.921 -1.339 1.00 76.50 92 VAL A O 1
ATOM 713 N N . SER A 1 93 ? 3.032 -8.847 -1.370 1.00 86.94 93 SER A N 1
ATOM 714 C CA . SER A 1 93 ? 3.852 -9.474 -2.403 1.00 86.94 93 SER A CA 1
ATOM 715 C C . SER A 1 93 ? 3.265 -9.169 -3.783 1.00 86.94 93 SER A C 1
ATOM 717 O O . SER A 1 93 ? 2.048 -9.200 -3.982 1.00 86.94 93 SER A O 1
ATOM 719 N N . PHE A 1 94 ? 4.125 -8.856 -4.750 1.00 91.94 94 PHE A N 1
ATOM 720 C CA . PHE A 1 94 ? 3.694 -8.587 -6.118 1.00 91.94 94 PHE A CA 1
ATOM 721 C C . PHE A 1 94 ? 3.880 -9.818 -7.011 1.00 91.94 94 PHE A C 1
ATOM 723 O O . PHE A 1 94 ? 4.889 -10.517 -6.944 1.00 91.94 94 PHE A O 1
ATOM 730 N N . ALA A 1 95 ? 2.923 -10.081 -7.895 1.00 93.19 95 ALA A N 1
ATOM 731 C CA . ALA A 1 95 ? 3.023 -11.160 -8.872 1.00 93.19 95 ALA A CA 1
ATOM 732 C C . ALA A 1 95 ? 3.658 -10.676 -10.185 1.00 93.19 95 ALA A C 1
ATOM 734 O O . ALA A 1 95 ? 3.498 -9.528 -10.605 1.00 93.19 95 ALA A O 1
ATOM 735 N N . LEU A 1 96 ? 4.354 -11.572 -10.892 1.00 94.00 96 LEU A N 1
ATOM 736 C CA . LEU A 1 96 ? 4.824 -11.279 -12.247 1.00 94.00 96 LEU A CA 1
ATOM 737 C C . LEU A 1 96 ? 3.629 -11.004 -13.167 1.00 94.00 96 LEU A C 1
ATOM 739 O O . LEU A 1 96 ? 2.657 -11.750 -13.184 1.00 94.00 96 LEU A O 1
ATOM 743 N N . GLY A 1 97 ? 3.720 -9.938 -13.955 1.00 93.62 97 GLY A N 1
ATOM 744 C CA . GLY A 1 97 ? 2.652 -9.494 -14.842 1.00 93.62 97 GLY A CA 1
ATOM 745 C C . GLY A 1 97 ? 1.603 -8.604 -14.175 1.00 93.62 97 GLY A C 1
ATOM 746 O O . GLY A 1 97 ? 0.825 -7.999 -14.917 1.00 93.62 97 GLY A O 1
ATOM 747 N N . GLN A 1 98 ? 1.615 -8.472 -12.841 1.00 94.44 98 GLN A N 1
ATOM 748 C CA . GLN A 1 98 ? 0.711 -7.596 -12.098 1.00 94.44 98 GLN A CA 1
ATOM 749 C C . GLN A 1 98 ? 0.945 -6.132 -12.475 1.00 94.44 98 GLN A C 1
ATOM 751 O O . GLN A 1 98 ? 2.085 -5.675 -12.610 1.00 94.44 98 GLN A O 1
ATOM 756 N N . VAL A 1 99 ? -0.153 -5.402 -12.648 1.00 94.69 99 VAL A N 1
ATOM 757 C CA . VAL A 1 99 ? -0.140 -3.954 -12.844 1.00 94.69 99 VAL A CA 1
ATOM 758 C C . VAL A 1 99 ? -0.048 -3.278 -11.477 1.00 94.69 99 VAL A C 1
ATOM 760 O O . VAL A 1 99 ? -0.769 -3.637 -10.548 1.00 94.69 99 VAL A O 1
ATOM 763 N N . VAL A 1 100 ? 0.862 -2.320 -11.353 1.00 95.00 100 VAL A N 1
ATOM 764 C CA . VAL A 1 100 ? 1.188 -1.625 -10.104 1.00 95.00 100 VAL A CA 1
ATOM 765 C C . VAL A 1 100 ? 1.341 -0.131 -10.353 1.00 95.00 100 VAL A C 1
ATOM 767 O O . VAL A 1 100 ? 1.642 0.306 -11.469 1.00 95.00 100 VAL A O 1
ATOM 770 N N . TRP A 1 101 ? 1.182 0.653 -9.297 1.00 94.44 101 TRP A N 1
ATOM 771 C CA . TRP A 1 101 ? 1.636 2.037 -9.260 1.00 94.44 101 TRP A CA 1
ATOM 772 C C . TRP A 1 101 ? 3.046 2.075 -8.685 1.00 94.44 101 TRP A C 1
ATOM 774 O O . TRP A 1 101 ? 3.297 1.471 -7.649 1.00 94.44 101 TRP A O 1
ATOM 784 N N . ALA A 1 102 ? 3.967 2.781 -9.338 1.00 94.75 102 ALA A N 1
ATOM 785 C CA . ALA A 1 102 ? 5.340 2.918 -8.866 1.00 94.75 102 ALA A CA 1
ATOM 786 C C . ALA A 1 102 ? 5.712 4.390 -8.667 1.00 94.75 102 ALA A C 1
ATOM 788 O O . ALA A 1 102 ? 5.523 5.217 -9.565 1.00 94.75 102 ALA A O 1
ATOM 789 N N . LYS A 1 103 ? 6.263 4.717 -7.497 1.00 93.62 103 LYS A N 1
ATOM 790 C CA . LYS A 1 103 ? 6.747 6.055 -7.147 1.00 93.62 103 LYS A CA 1
ATOM 791 C C . LYS A 1 103 ? 8.219 6.204 -7.503 1.00 93.62 103 LYS A C 1
ATOM 793 O O . LYS A 1 103 ? 9.068 5.431 -7.066 1.00 93.62 103 LYS A O 1
ATOM 798 N N . MET A 1 104 ? 8.529 7.246 -8.267 1.00 91.44 104 MET A N 1
ATOM 799 C CA . MET A 1 104 ? 9.899 7.641 -8.593 1.00 91.44 104 MET A CA 1
ATOM 800 C C . MET A 1 104 ? 10.222 8.996 -7.964 1.00 91.44 104 MET A C 1
ATOM 802 O O . MET A 1 104 ? 9.349 9.852 -7.810 1.00 91.44 104 MET A O 1
ATOM 806 N N . SER A 1 105 ? 11.493 9.216 -7.629 1.00 90.12 105 SER A N 1
ATOM 807 C CA . SER A 1 105 ? 11.940 10.503 -7.091 1.00 90.12 105 SER A CA 1
ATOM 808 C C . SER A 1 105 ? 11.734 11.622 -8.118 1.00 90.12 105 SER A C 1
ATOM 810 O O . SER A 1 105 ? 12.223 11.529 -9.243 1.00 90.12 105 SER A O 1
ATOM 812 N N . GLY A 1 106 ? 10.996 12.668 -7.735 1.00 89.81 106 GLY A N 1
ATOM 813 C CA . GLY A 1 106 ? 10.701 13.825 -8.589 1.00 89.81 106 GLY A CA 1
ATOM 814 C C . GLY A 1 106 ? 9.556 13.639 -9.592 1.00 89.81 106 GLY A C 1
ATOM 815 O O . GLY A 1 106 ? 9.297 14.549 -10.374 1.00 89.81 106 GLY A O 1
ATOM 816 N N . TYR A 1 107 ? 8.861 12.499 -9.574 1.00 89.75 107 TYR A N 1
ATOM 817 C CA . TYR A 1 107 ? 7.731 12.219 -10.465 1.00 89.75 107 TYR A CA 1
ATOM 818 C C . TYR A 1 107 ? 6.508 11.776 -9.663 1.00 89.75 107 TYR A C 1
ATOM 820 O O . TYR A 1 107 ? 6.659 11.273 -8.543 1.00 89.75 107 TYR A O 1
ATOM 828 N N . PRO A 1 108 ? 5.291 11.949 -10.205 1.00 91.88 108 PRO A N 1
ATOM 829 C CA . PRO A 1 108 ? 4.116 11.342 -9.604 1.00 91.88 108 PRO A CA 1
ATOM 830 C C . PRO A 1 108 ? 4.202 9.815 -9.662 1.00 91.88 108 PRO A C 1
ATOM 832 O O . PRO A 1 108 ? 5.053 9.245 -10.354 1.00 91.88 108 PRO A O 1
ATOM 835 N N . TYR A 1 109 ? 3.296 9.146 -8.956 1.00 93.00 109 TYR A N 1
ATOM 836 C CA . TYR A 1 109 ? 3.099 7.712 -9.148 1.00 93.00 109 TYR A CA 1
ATOM 837 C C . TYR A 1 109 ? 2.789 7.422 -10.613 1.00 93.00 109 TYR A C 1
ATOM 839 O O . TYR A 1 109 ? 1.948 8.082 -11.221 1.00 93.00 109 TYR A O 1
ATOM 847 N N . TRP A 1 110 ? 3.474 6.435 -11.180 1.00 94.31 110 TRP A N 1
ATOM 848 C CA . TRP A 1 110 ? 3.349 6.079 -12.585 1.00 94.31 110 TRP A CA 1
ATOM 849 C C . TRP A 1 110 ? 2.931 4.621 -12.746 1.00 94.31 110 TRP A C 1
ATOM 851 O O . TRP A 1 110 ? 3.405 3.764 -11.996 1.00 94.31 110 TRP A O 1
ATOM 861 N N . PRO A 1 111 ? 2.052 4.320 -13.713 1.00 95.62 111 PRO A N 1
ATOM 862 C CA . PRO A 1 111 ? 1.556 2.972 -13.897 1.00 95.62 111 PRO A CA 1
ATOM 863 C C . PRO A 1 111 ? 2.632 2.103 -14.559 1.00 95.62 111 PRO A C 1
ATOM 865 O O . PRO A 1 111 ? 3.254 2.483 -15.561 1.00 95.62 111 PRO A O 1
ATOM 868 N N . GLY A 1 112 ? 2.831 0.907 -14.019 1.00 96.12 112 GLY A N 1
ATOM 869 C CA . GLY A 1 112 ? 3.798 -0.056 -14.525 1.00 96.12 112 GLY A CA 1
ATOM 870 C C . GLY A 1 112 ? 3.334 -1.496 -14.362 1.00 96.12 112 GLY A C 1
ATOM 871 O O . GLY A 1 112 ? 2.317 -1.782 -13.738 1.00 96.12 112 GLY A O 1
ATOM 872 N N . ARG A 1 113 ? 4.081 -2.417 -14.964 1.00 96.56 113 ARG A N 1
ATOM 873 C CA . ARG A 1 113 ? 3.858 -3.859 -14.874 1.00 96.56 113 ARG A CA 1
ATOM 874 C C . ARG A 1 113 ? 5.082 -4.523 -14.267 1.00 96.56 113 ARG A C 1
ATOM 876 O O . ARG A 1 113 ? 6.198 -4.282 -14.727 1.00 96.56 113 ARG A O 1
ATOM 883 N N . VAL A 1 114 ? 4.882 -5.386 -13.280 1.00 96.75 114 VAL A N 1
ATOM 884 C CA . VAL A 1 114 ? 5.962 -6.192 -12.706 1.00 96.75 114 VAL A CA 1
ATOM 885 C C . VAL A 1 114 ? 6.426 -7.208 -13.745 1.00 96.75 114 VAL A C 1
ATOM 887 O O . VAL A 1 114 ? 5.622 -7.937 -14.325 1.00 96.75 114 VAL A O 1
ATOM 890 N N . VAL A 1 115 ? 7.725 -7.257 -14.017 1.00 96.31 115 VAL A N 1
ATOM 891 C CA . VAL A 1 115 ? 8.308 -8.126 -15.042 1.00 96.31 115 VAL A CA 1
ATOM 892 C C . VAL A 1 115 ? 9.460 -8.945 -14.482 1.00 96.31 115 VAL A C 1
ATOM 894 O O . VAL A 1 115 ? 10.161 -8.539 -13.558 1.00 96.31 115 VAL A O 1
ATOM 897 N N . LYS A 1 116 ? 9.687 -10.118 -15.076 1.00 94.81 116 LYS A N 1
ATOM 898 C CA . LYS A 1 116 ? 10.836 -10.948 -14.724 1.00 94.81 116 LYS A CA 1
ATOM 899 C C . LYS A 1 116 ? 12.110 -10.313 -15.293 1.00 94.81 116 LYS A C 1
ATOM 901 O O . LYS A 1 116 ? 12.139 -10.006 -16.489 1.00 94.81 116 LYS A O 1
ATOM 906 N N . PRO A 1 117 ? 13.176 -10.131 -14.495 1.00 94.75 117 PRO A N 1
ATOM 907 C CA . PRO A 1 117 ? 14.447 -9.685 -15.037 1.00 94.75 117 PRO A CA 1
ATOM 908 C C . PRO A 1 117 ? 14.997 -10.730 -16.012 1.00 94.75 117 PRO A C 1
ATOM 910 O O . PRO A 1 117 ? 14.870 -11.938 -15.809 1.00 94.75 117 PRO A O 1
ATOM 913 N N . ARG A 1 118 ? 15.627 -10.264 -17.093 1.00 93.94 118 ARG A N 1
ATOM 914 C CA . ARG A 1 118 ? 16.332 -11.158 -18.015 1.00 93.94 118 ARG A CA 1
ATOM 915 C C . ARG A 1 118 ? 17.550 -11.743 -17.301 1.00 93.94 118 ARG A C 1
ATOM 917 O O . ARG A 1 118 ? 18.327 -10.982 -16.724 1.00 93.94 118 ARG A O 1
ATOM 924 N N . GLN A 1 119 ? 17.735 -13.055 -17.408 1.00 94.12 119 GLN A N 1
ATOM 925 C CA . GLN A 1 119 ? 18.860 -13.748 -16.784 1.00 94.12 119 GLN A CA 1
ATOM 926 C C . GLN A 1 119 ? 20.210 -13.177 -17.257 1.00 94.12 119 GLN A C 1
ATOM 928 O O . GLN A 1 119 ? 20.401 -12.908 -18.447 1.00 94.12 119 GLN A O 1
ATOM 933 N N . GLY A 1 120 ? 21.127 -12.963 -16.319 1.00 94.00 120 GLY A N 1
ATOM 934 C CA . GLY A 1 120 ? 22.438 -12.348 -16.510 1.00 94.00 120 GLY A CA 1
ATOM 935 C C . GLY A 1 120 ? 22.412 -10.833 -16.739 1.00 94.00 120 GLY A C 1
ATOM 936 O O . GLY A 1 120 ? 23.463 -10.235 -16.978 1.00 94.00 120 GLY A O 1
ATOM 937 N N . SER A 1 121 ? 21.244 -10.182 -16.705 1.00 96.00 121 SER A N 1
ATOM 938 C CA . SER A 1 121 ? 21.161 -8.741 -16.969 1.00 96.00 121 SER A CA 1
ATOM 939 C C . SER A 1 121 ? 21.698 -7.900 -15.807 1.00 96.00 121 SER A C 1
ATOM 941 O O . SER A 1 121 ? 21.717 -8.313 -14.648 1.00 96.00 121 SER A O 1
ATOM 943 N N . ALA A 1 122 ? 22.119 -6.666 -16.105 1.00 96.19 122 ALA A N 1
ATOM 944 C CA . ALA A 1 122 ? 22.511 -5.710 -15.068 1.00 96.19 122 ALA A CA 1
ATOM 945 C C . ALA A 1 122 ? 21.366 -5.426 -14.075 1.00 96.19 122 ALA A C 1
ATOM 947 O O . ALA A 1 122 ? 21.616 -5.323 -12.879 1.00 96.19 122 ALA A O 1
ATOM 948 N N . LEU A 1 123 ? 20.123 -5.382 -14.565 1.00 94.69 123 LEU A N 1
ATOM 949 C CA . LEU A 1 123 ? 18.926 -5.173 -13.748 1.00 94.69 123 LEU A CA 1
ATOM 950 C C . LEU A 1 123 ? 18.665 -6.343 -12.794 1.00 94.69 123 LEU A C 1
ATOM 952 O O . LEU A 1 123 ? 18.309 -6.110 -11.647 1.00 94.69 123 LEU A O 1
ATOM 956 N N . GLU A 1 124 ? 18.897 -7.589 -13.220 1.00 95.81 124 GLU A N 1
ATOM 957 C CA . GLU A 1 124 ? 18.796 -8.753 -12.327 1.00 95.81 124 GLU A CA 1
ATOM 958 C C . GLU A 1 124 ? 19.779 -8.651 -11.159 1.00 95.81 124 GLU A C 1
ATOM 960 O O . GLU A 1 124 ? 19.405 -8.861 -10.007 1.00 95.81 124 GLU A O 1
ATOM 965 N N . ARG A 1 125 ? 21.031 -8.271 -11.447 1.00 96.56 125 ARG A N 1
ATOM 966 C CA . ARG A 1 125 ? 22.050 -8.066 -10.410 1.00 96.56 125 ARG A CA 1
ATOM 967 C C . ARG A 1 125 ? 21.650 -6.962 -9.436 1.00 96.56 125 ARG A C 1
ATOM 969 O O . ARG A 1 125 ? 21.905 -7.097 -8.247 1.00 96.56 125 ARG A O 1
ATOM 976 N N . GLN A 1 126 ? 21.007 -5.903 -9.924 1.00 95.56 126 GLN A N 1
ATOM 977 C CA . GLN A 1 126 ? 20.500 -4.828 -9.077 1.00 95.56 126 GLN A CA 1
ATOM 978 C C . GLN A 1 126 ? 19.332 -5.294 -8.198 1.00 95.56 126 GLN A C 1
ATOM 980 O O . GLN A 1 126 ? 19.377 -5.069 -6.997 1.00 95.56 126 GLN A O 1
ATOM 985 N N . VAL A 1 127 ? 18.343 -6.008 -8.751 1.00 95.25 127 VAL A N 1
ATOM 986 C CA . VAL A 1 127 ? 17.244 -6.599 -7.960 1.00 95.25 127 VAL A CA 1
ATOM 987 C C . VAL A 1 127 ? 17.795 -7.518 -6.868 1.00 95.25 127 VAL A C 1
ATOM 989 O O . VAL A 1 127 ? 17.352 -7.448 -5.726 1.00 95.25 127 VAL A O 1
ATOM 992 N N . ARG A 1 128 ? 18.782 -8.359 -7.201 1.00 94.94 128 ARG A N 1
ATOM 993 C CA . ARG A 1 128 ? 19.424 -9.250 -6.230 1.00 94.94 128 ARG A CA 1
ATOM 994 C C . ARG A 1 128 ? 20.156 -8.470 -5.141 1.00 94.94 128 ARG A C 1
ATOM 996 O O . ARG A 1 128 ? 19.970 -8.774 -3.976 1.00 94.94 128 ARG A O 1
ATOM 1003 N N . LYS A 1 129 ? 20.912 -7.434 -5.512 1.00 95.88 129 LYS A N 1
ATOM 1004 C CA . LYS A 1 129 ? 21.626 -6.575 -4.561 1.00 95.88 129 LYS A CA 1
ATOM 1005 C C . LYS A 1 129 ? 20.682 -5.915 -3.551 1.00 95.88 129 LYS A C 1
ATOM 1007 O O . LYS A 1 129 ? 21.003 -5.885 -2.371 1.00 95.88 129 LYS A O 1
ATOM 1012 N N . GLU A 1 130 ? 19.542 -5.395 -4.003 1.00 94.19 130 GLU A N 1
ATOM 1013 C CA . GLU A 1 130 ? 18.539 -4.799 -3.106 1.00 94.19 130 GLU A CA 1
ATOM 1014 C C . GLU A 1 130 ? 17.917 -5.855 -2.173 1.00 94.19 130 GLU A C 1
ATOM 1016 O O . GLU A 1 130 ? 17.748 -5.600 -0.983 1.00 94.19 130 GLU A O 1
ATOM 1021 N N . ARG A 1 131 ? 17.670 -7.074 -2.683 1.00 91.94 131 ARG A N 1
ATOM 1022 C CA . ARG A 1 131 ? 17.216 -8.219 -1.871 1.00 91.94 131 ARG A CA 1
ATOM 1023 C C . ARG A 1 131 ? 18.230 -8.651 -0.823 1.00 91.94 131 ARG A C 1
ATOM 1025 O O . ARG A 1 131 ? 17.859 -8.881 0.323 1.00 91.94 131 ARG A O 1
ATOM 1032 N N . ASP A 1 132 ? 19.504 -8.710 -1.191 1.00 92.69 132 ASP A N 1
ATOM 1033 C CA . ASP A 1 132 ? 20.591 -9.065 -0.277 1.00 92.69 132 ASP A CA 1
ATOM 1034 C C . ASP A 1 132 ? 20.793 -7.988 0.810 1.00 92.69 132 ASP A C 1
ATOM 1036 O O . ASP A 1 132 ? 21.262 -8.294 1.903 1.00 92.69 132 ASP A O 1
ATOM 1040 N N . ALA A 1 133 ? 20.389 -6.737 0.551 1.00 93.31 133 ALA A N 1
ATOM 1041 C CA . ALA A 1 133 ? 20.349 -5.664 1.548 1.00 93.31 133 ALA A CA 1
ATOM 1042 C C . ALA A 1 133 ? 19.151 -5.765 2.519 1.00 93.31 133 ALA A C 1
ATOM 1044 O O . ALA A 1 133 ? 18.978 -4.891 3.368 1.00 93.31 133 ALA A O 1
ATOM 1045 N N . GLY A 1 134 ? 18.328 -6.813 2.406 1.00 87.19 134 GLY A N 1
ATOM 1046 C CA . GLY A 1 134 ? 17.146 -7.044 3.239 1.00 87.19 134 GLY A CA 1
ATOM 1047 C C . GLY A 1 134 ? 15.887 -6.314 2.765 1.00 87.19 134 GLY A C 1
ATOM 1048 O O . GLY A 1 134 ? 14.872 -6.358 3.454 1.00 87.19 134 GLY A O 1
ATOM 1049 N N . GLY A 1 135 ? 15.931 -5.645 1.609 1.00 87.56 135 GLY A N 1
ATOM 1050 C CA . GLY A 1 135 ? 14.774 -4.974 1.022 1.00 87.56 135 GLY A CA 1
ATOM 1051 C C . GLY A 1 135 ? 14.089 -5.830 -0.039 1.00 87.56 135 GLY A C 1
ATOM 1052 O O . GLY A 1 135 ? 14.736 -6.477 -0.856 1.00 87.56 135 GLY A O 1
ATOM 1053 N N . GLU A 1 136 ? 12.763 -5.801 -0.117 1.00 91.31 136 GLU A N 1
ATOM 1054 C CA . GLU A 1 136 ? 12.088 -6.357 -1.288 1.00 91.31 136 GLU A CA 1
ATOM 1055 C C . GLU A 1 136 ? 12.184 -5.391 -2.469 1.00 91.31 136 GLU A C 1
ATOM 1057 O O . GLU A 1 136 ? 11.807 -4.224 -2.367 1.00 91.31 136 GLU A O 1
ATOM 1062 N N . ALA A 1 137 ? 12.667 -5.881 -3.610 1.00 94.69 137 ALA A N 1
ATOM 1063 C CA . ALA A 1 137 ? 12.749 -5.111 -4.842 1.00 94.69 137 ALA A CA 1
ATOM 1064 C C . ALA A 1 137 ? 12.194 -5.886 -6.035 1.00 94.69 137 ALA A C 1
ATOM 1066 O O . ALA A 1 137 ? 12.337 -7.113 -6.148 1.00 94.69 137 ALA A O 1
ATOM 1067 N N . TRP A 1 138 ? 11.594 -5.129 -6.947 1.00 96.19 138 TRP A N 1
ATOM 1068 C CA . TRP A 1 138 ? 10.866 -5.624 -8.104 1.00 96.19 138 TRP A CA 1
ATOM 1069 C C . TRP A 1 138 ? 11.287 -4.860 -9.354 1.00 96.19 138 TRP A C 1
ATOM 1071 O O . TRP A 1 138 ? 11.560 -3.662 -9.307 1.00 96.19 138 TRP A O 1
ATOM 1081 N N . LEU A 1 139 ? 11.343 -5.555 -10.491 1.00 97.19 139 LEU A N 1
ATOM 1082 C CA . LEU A 1 139 ? 11.579 -4.914 -11.778 1.00 97.19 139 LEU A CA 1
ATOM 1083 C C . LEU A 1 139 ? 10.237 -4.517 -12.390 1.00 97.19 139 LEU A C 1
ATOM 1085 O O . LEU A 1 139 ? 9.391 -5.375 -12.640 1.00 97.19 139 LEU A O 1
ATOM 1089 N N . VAL A 1 140 ? 10.056 -3.228 -12.655 1.00 97.19 140 VAL A N 1
ATOM 1090 C CA . VAL A 1 140 ? 8.809 -2.674 -13.185 1.00 97.19 140 VAL A CA 1
ATOM 1091 C C . VAL A 1 140 ? 9.047 -2.078 -14.565 1.00 97.19 140 VAL A C 1
ATOM 1093 O O . VAL A 1 140 ? 9.997 -1.324 -14.775 1.00 97.19 140 VAL A O 1
ATOM 1096 N N . LYS A 1 141 ? 8.171 -2.430 -15.511 1.00 97.25 141 LYS A N 1
ATOM 1097 C CA . LYS A 1 141 ? 8.110 -1.873 -16.862 1.00 97.25 141 LYS A CA 1
ATOM 1098 C C . LYS A 1 141 ? 6.998 -0.833 -16.953 1.00 97.25 141 LYS A C 1
ATOM 1100 O O . LYS A 1 141 ? 5.832 -1.180 -16.778 1.00 97.25 141 LYS A O 1
ATOM 1105 N N . PHE A 1 142 ? 7.327 0.414 -17.266 1.00 96.50 142 PHE A N 1
ATOM 1106 C CA . PHE A 1 142 ? 6.335 1.492 -17.351 1.00 96.50 142 PHE A CA 1
ATOM 1107 C C . PHE A 1 142 ? 5.583 1.499 -18.685 1.00 96.50 142 PHE A C 1
ATOM 1109 O O . PHE A 1 142 ? 6.171 1.282 -19.745 1.00 96.50 142 PHE A O 1
ATOM 1116 N N . PHE A 1 143 ? 4.279 1.796 -18.649 1.00 95.00 143 PHE A N 1
ATOM 1117 C CA . PHE A 1 143 ? 3.405 1.711 -19.830 1.00 95.00 143 PHE A CA 1
ATOM 1118 C C . PHE A 1 143 ? 3.625 2.809 -20.889 1.00 95.00 143 PHE A C 1
ATOM 1120 O O . PHE A 1 143 ? 3.223 2.631 -22.044 1.00 95.00 143 PHE A O 1
ATOM 1127 N N . PHE A 1 144 ? 4.256 3.933 -20.530 1.00 91.62 144 PHE A N 1
ATOM 1128 C CA . PHE A 1 144 ? 4.506 5.045 -21.456 1.00 91.62 144 PHE A CA 1
ATOM 1129 C C . PHE A 1 144 ? 5.774 4.859 -22.295 1.00 91.62 144 PHE A C 1
ATOM 1131 O O . PHE A 1 144 ? 5.724 4.970 -23.518 1.00 91.62 144 PHE A O 1
ATOM 1138 N N . SER A 1 145 ? 6.909 4.600 -21.640 1.00 88.75 145 SER A N 1
ATOM 1139 C CA . SER A 1 145 ? 8.238 4.626 -22.263 1.00 88.75 145 SER A CA 1
ATOM 1140 C C . SER A 1 145 ? 8.861 3.250 -22.488 1.00 88.75 145 SER A C 1
ATOM 1142 O O . SER A 1 145 ? 9.941 3.174 -23.067 1.00 88.75 145 SER A O 1
ATOM 1144 N N . ASP A 1 146 ? 8.209 2.175 -22.029 1.00 89.31 146 ASP A N 1
ATOM 1145 C CA . ASP A 1 146 ? 8.783 0.825 -21.948 1.00 89.31 146 ASP A CA 1
ATOM 1146 C C . ASP A 1 146 ? 10.079 0.751 -21.110 1.00 89.31 146 ASP A C 1
ATOM 1148 O O . ASP A 1 146 ? 10.790 -0.258 -21.155 1.00 89.31 146 ASP A O 1
ATOM 1152 N N . ASP A 1 147 ? 10.379 1.794 -20.326 1.00 94.56 147 ASP A N 1
ATOM 1153 C CA . ASP A 1 147 ? 11.535 1.825 -19.436 1.00 94.56 147 ASP A CA 1
ATOM 1154 C C . ASP A 1 147 ? 11.373 0.791 -18.317 1.00 94.56 147 ASP A C 1
ATOM 1156 O O . ASP A 1 147 ? 10.269 0.524 -17.832 1.00 94.56 147 ASP A O 1
ATOM 1160 N N . LEU A 1 148 ? 12.504 0.217 -17.910 1.00 96.25 148 LEU A N 1
ATOM 1161 C CA . LEU A 1 148 ? 12.604 -0.762 -16.836 1.00 96.25 148 LEU A CA 1
ATOM 1162 C C . LEU A 1 148 ? 13.337 -0.136 -15.655 1.00 96.25 148 LEU A C 1
ATOM 1164 O O . LEU A 1 148 ? 14.478 0.300 -15.817 1.00 96.25 148 LEU A O 1
ATOM 1168 N N . LEU A 1 149 ? 12.721 -0.138 -14.474 1.00 96.62 149 LEU A N 1
ATOM 1169 C CA . LEU A 1 149 ? 13.365 0.306 -13.237 1.00 96.62 149 LEU A CA 1
ATOM 1170 C C . LEU A 1 149 ? 13.208 -0.731 -12.135 1.00 96.62 149 LEU A C 1
ATOM 1172 O O . LEU A 1 149 ? 12.193 -1.421 -12.042 1.00 96.62 149 LEU A O 1
ATOM 1176 N N . VAL A 1 150 ? 14.242 -0.829 -11.303 1.00 96.94 150 VAL A N 1
ATOM 1177 C CA . VAL A 1 150 ? 14.186 -1.579 -10.051 1.00 96.94 150 VAL A CA 1
ATOM 1178 C C . VAL A 1 150 ? 13.563 -0.668 -9.004 1.00 96.94 150 VAL A C 1
ATOM 1180 O O . VAL A 1 150 ? 14.104 0.398 -8.714 1.00 96.94 150 VAL A O 1
ATOM 1183 N N . CYS A 1 151 ? 12.425 -1.084 -8.467 1.00 96.19 151 CYS A N 1
ATOM 1184 C CA . CYS A 1 151 ? 11.674 -0.346 -7.464 1.00 96.19 151 CYS A CA 1
ATOM 1185 C C . CYS A 1 151 ? 11.644 -1.151 -6.158 1.00 96.19 151 CYS A C 1
ATOM 1187 O O . CYS A 1 151 ? 11.363 -2.354 -6.210 1.00 96.19 151 CYS A O 1
ATOM 1189 N N . PRO A 1 152 ? 11.911 -0.527 -4.997 1.00 94.31 152 PRO A N 1
ATOM 1190 C CA . PRO A 1 152 ? 11.667 -1.172 -3.713 1.00 94.31 152 PRO A CA 1
ATOM 1191 C C . PRO A 1 152 ? 10.159 -1.364 -3.508 1.00 94.31 152 PRO A C 1
ATOM 1193 O O . PRO A 1 152 ? 9.366 -0.562 -4.003 1.00 94.31 152 PRO A O 1
ATOM 1196 N N . ALA A 1 153 ? 9.753 -2.385 -2.755 1.00 92.19 153 ALA A N 1
ATOM 1197 C CA . ALA A 1 153 ? 8.345 -2.678 -2.480 1.00 92.19 153 ALA A CA 1
ATOM 1198 C C . ALA A 1 153 ? 7.617 -1.487 -1.836 1.00 92.19 153 ALA A C 1
ATOM 1200 O O . ALA A 1 153 ? 6.488 -1.196 -2.203 1.00 92.19 153 ALA A O 1
ATOM 1201 N N . ALA A 1 154 ? 8.300 -0.718 -0.981 1.00 89.88 154 ALA A N 1
ATOM 1202 C CA . ALA A 1 154 ? 7.758 0.502 -0.376 1.00 89.88 154 ALA A CA 1
ATOM 1203 C C . ALA A 1 154 ? 7.430 1.621 -1.387 1.00 89.88 154 ALA A C 1
ATOM 1205 O O . ALA A 1 154 ? 6.672 2.532 -1.066 1.00 89.88 154 ALA A O 1
ATOM 1206 N N . ALA A 1 155 ? 8.008 1.582 -2.592 1.00 92.75 155 ALA A N 1
ATOM 1207 C CA . ALA A 1 155 ? 7.694 2.510 -3.677 1.00 92.75 155 ALA A CA 1
ATOM 1208 C C . ALA A 1 155 ? 6.634 1.955 -4.639 1.00 92.75 155 ALA A C 1
ATOM 1210 O O . ALA A 1 155 ? 6.346 2.597 -5.651 1.00 92.75 155 ALA A O 1
ATOM 1211 N N . LEU A 1 156 ? 6.092 0.766 -4.367 1.00 93.19 156 LEU A N 1
ATOM 1212 C CA . LEU A 1 156 ? 5.066 0.123 -5.170 1.00 93.19 156 LEU A CA 1
ATOM 1213 C C . LEU A 1 156 ? 3.745 0.067 -4.412 1.00 93.19 156 LEU A C 1
ATOM 1215 O O . LEU A 1 156 ? 3.698 -0.203 -3.217 1.00 93.19 156 LEU A O 1
ATOM 1219 N N . GLU A 1 157 ? 2.656 0.270 -5.139 1.00 91.44 157 GLU A N 1
ATOM 1220 C CA . GLU A 1 157 ? 1.301 0.101 -4.630 1.00 91.44 157 GLU A CA 1
ATOM 1221 C C . GLU A 1 157 ? 0.496 -0.787 -5.579 1.00 91.44 157 GLU A C 1
ATOM 1223 O O . GLU A 1 157 ? 0.671 -0.754 -6.804 1.00 91.44 157 GLU A O 1
ATOM 1228 N N . SER A 1 158 ? -0.404 -1.593 -5.010 1.00 91.12 158 SER A N 1
ATOM 1229 C CA . SER A 1 158 ? -1.359 -2.365 -5.804 1.00 91.12 158 SER A CA 1
ATOM 1230 C C . SER A 1 158 ? -2.251 -1.424 -6.614 1.00 91.12 158 SER A C 1
ATOM 1232 O O . SER A 1 158 ? -2.680 -0.376 -6.124 1.00 91.12 158 SER A O 1
ATOM 1234 N N . TRP A 1 159 ? -2.560 -1.818 -7.850 1.00 91.12 159 TRP A N 1
ATOM 1235 C CA . TRP A 1 159 ? -3.440 -1.053 -8.727 1.00 91.12 159 TRP A CA 1
ATOM 1236 C C . TRP A 1 159 ? -4.798 -0.737 -8.084 1.00 91.12 159 TRP A C 1
ATOM 1238 O O . TRP A 1 159 ? -5.269 0.399 -8.157 1.00 91.12 159 TRP A O 1
ATOM 1248 N N . GLU A 1 160 ? -5.400 -1.731 -7.426 1.00 83.25 160 GLU A N 1
ATOM 1249 C CA . GLU A 1 160 ? -6.748 -1.650 -6.847 1.00 83.25 160 GLU A CA 1
ATOM 1250 C C . GLU A 1 160 ? -6.819 -0.661 -5.681 1.00 83.25 160 GLU A C 1
ATOM 1252 O O . GLU A 1 160 ? -7.738 0.153 -5.605 1.00 83.25 160 GLU A O 1
ATOM 1257 N N . VAL A 1 161 ? -5.797 -0.666 -4.820 1.00 71.56 161 VAL A N 1
ATOM 1258 C CA . VAL A 1 161 ? -5.711 0.222 -3.649 1.00 71.56 161 VAL A CA 1
ATOM 1259 C C . VAL A 1 161 ? -5.591 1.690 -4.079 1.00 71.56 161 VAL A C 1
ATOM 1261 O O . VAL A 1 161 ? -6.106 2.584 -3.407 1.00 71.56 161 VAL A O 1
ATOM 1264 N N . GLY A 1 162 ? -4.964 1.953 -5.229 1.00 61.25 162 GLY A N 1
ATOM 1265 C CA . GLY A 1 162 ? -4.816 3.303 -5.774 1.00 61.25 162 GLY A CA 1
ATOM 1266 C C . GLY A 1 162 ? -6.105 3.901 -6.355 1.00 61.25 162 GLY A C 1
ATOM 1267 O O . GLY A 1 162 ? -6.229 5.127 -6.419 1.00 61.25 162 GLY A O 1
ATOM 1268 N N . CYS A 1 163 ? -7.081 3.075 -6.753 1.00 57.12 163 CYS A N 1
ATOM 1269 C CA . CYS A 1 163 ? -8.265 3.533 -7.490 1.00 57.12 163 CYS A CA 1
ATOM 1270 C C . CYS A 1 163 ? -9.251 4.346 -6.625 1.00 57.12 163 CYS A C 1
ATOM 1272 O O . CYS A 1 163 ? -9.838 5.308 -7.120 1.00 57.12 163 CYS A O 1
ATOM 1274 N N . GLY A 1 164 ? -9.393 4.029 -5.330 1.00 51.28 164 GLY A N 1
ATOM 1275 C CA . GLY A 1 164 ? -10.295 4.740 -4.402 1.00 51.28 164 GLY A CA 1
ATOM 1276 C C . GLY A 1 164 ? -9.770 6.100 -3.926 1.00 51.28 164 GLY A C 1
ATOM 1277 O O . GLY A 1 164 ? -10.528 6.984 -3.536 1.00 51.28 164 GLY A O 1
ATOM 1278 N N . LYS A 1 165 ? -8.458 6.328 -4.043 1.00 56.47 165 LYS A N 1
ATOM 1279 C CA . LYS A 1 165 ? -7.790 7.534 -3.539 1.00 56.47 165 LYS A CA 1
ATOM 1280 C C . LYS A 1 165 ? -7.751 8.706 -4.523 1.00 56.47 165 LYS A C 1
ATOM 1282 O O . LYS A 1 165 ? -7.100 9.701 -4.196 1.00 56.47 165 LYS A O 1
ATOM 1287 N N . GLY A 1 166 ? -8.433 8.594 -5.668 1.00 48.62 166 GLY A N 1
ATOM 1288 C CA . GLY A 1 166 ? -8.625 9.660 -6.653 1.00 48.62 166 GLY A CA 1
ATOM 1289 C C . GLY A 1 166 ? -7.311 10.223 -7.189 1.00 48.62 166 GLY A C 1
ATOM 1290 O O . GLY A 1 166 ? -6.945 11.333 -6.830 1.00 48.62 166 GLY A O 1
ATOM 1291 N N . TRP A 1 167 ? -6.596 9.476 -8.039 1.00 56.16 167 TRP A N 1
ATOM 1292 C CA . TRP A 1 167 ? -5.477 10.008 -8.837 1.00 56.16 167 TRP A CA 1
ATOM 1293 C C . TRP A 1 167 ? -4.466 10.849 -8.034 1.00 56.16 167 TRP A C 1
ATOM 1295 O O . TRP A 1 167 ? -4.136 11.953 -8.452 1.00 56.16 167 TRP A O 1
ATOM 1305 N N . ARG A 1 168 ? -4.031 10.409 -6.847 1.00 53.84 168 ARG A N 1
ATOM 1306 C CA . ARG A 1 168 ? -3.601 11.316 -5.758 1.00 53.84 168 ARG A CA 1
ATOM 1307 C C . ARG A 1 168 ? -2.343 12.175 -6.002 1.00 53.84 168 ARG A C 1
ATOM 1309 O O . ARG A 1 168 ? -2.013 13.016 -5.178 1.00 53.84 168 ARG A O 1
ATOM 1316 N N . GLU A 1 169 ? -1.707 12.041 -7.160 1.00 59.75 169 GLU A N 1
ATOM 1317 C CA . GLU A 1 169 ? -0.809 13.046 -7.735 1.00 59.75 169 GLU A CA 1
ATOM 1318 C C . GLU A 1 169 ? -0.914 13.035 -9.269 1.00 59.75 169 GLU A C 1
ATOM 1320 O O . GLU A 1 169 ? 0.098 12.964 -9.966 1.00 59.75 169 GLU A O 1
ATOM 1325 N N . ALA A 1 170 ? -2.123 13.066 -9.843 1.00 65.69 170 ALA A N 1
ATOM 1326 C CA . ALA A 1 170 ? -2.253 13.406 -11.253 1.00 65.69 170 ALA A CA 1
ATOM 1327 C C . ALA A 1 170 ? -1.421 14.675 -11.441 1.00 65.69 170 ALA A C 1
ATOM 1329 O O . ALA A 1 170 ? -1.599 15.609 -10.648 1.00 65.69 170 ALA A O 1
ATOM 1330 N N . PRO A 1 171 ? -0.472 14.679 -12.397 1.00 69.69 171 PRO A N 1
ATOM 1331 C CA . PRO A 1 171 ? 0.427 15.802 -12.574 1.00 69.69 171 PRO A CA 1
ATOM 1332 C C . PRO A 1 171 ? -0.426 17.066 -12.551 1.00 69.69 171 PRO A C 1
ATOM 1334 O O . PRO A 1 171 ? -1.404 17.161 -13.302 1.00 69.69 171 PRO A O 1
ATOM 1337 N N . SER A 1 172 ? -0.134 17.946 -11.586 1.00 75.81 172 SER A N 1
ATOM 1338 C CA . SER A 1 172 ? -0.928 19.143 -11.309 1.00 75.81 172 SER A CA 1
ATOM 1339 C C . SER A 1 172 ? -1.197 19.891 -12.612 1.00 75.81 172 SER A C 1
ATOM 1341 O O . SER A 1 172 ? -0.439 19.759 -13.574 1.00 75.81 172 SER A O 1
ATOM 1343 N N . GLN A 1 173 ? -2.221 20.744 -12.665 1.00 66.44 173 GLN A N 1
ATOM 1344 C CA . GLN A 1 173 ? -2.458 21.556 -13.870 1.00 66.44 173 GLN A CA 1
ATOM 1345 C C . GLN A 1 173 ? -1.226 22.385 -14.296 1.00 66.44 173 GLN A C 1
ATOM 1347 O O . GLN A 1 173 ? -1.098 22.718 -15.469 1.00 66.44 173 GLN A O 1
ATOM 1352 N N . SER A 1 174 ? -0.301 22.670 -13.368 1.00 61.53 174 SER A N 1
ATOM 1353 C CA . SER A 1 174 ? 0.979 23.342 -13.633 1.00 61.53 174 SER A CA 1
ATOM 1354 C C . SER A 1 174 ? 2.056 22.455 -14.269 1.00 61.53 174 SER A C 1
ATOM 1356 O O . SER A 1 174 ? 3.079 22.956 -14.733 1.00 61.53 174 SER A O 1
ATOM 1358 N N . THR A 1 175 ? 1.856 21.142 -14.307 1.00 76.00 175 THR A N 1
ATOM 1359 C CA . THR A 1 175 ? 2.776 20.214 -14.954 1.00 76.00 175 THR A CA 1
ATOM 1360 C C . THR A 1 175 ? 2.606 20.296 -16.472 1.00 76.00 175 THR A C 1
ATOM 1362 O O . THR A 1 175 ? 1.490 20.382 -16.981 1.00 76.00 175 THR A O 1
ATOM 1365 N N . GLY A 1 176 ? 3.714 20.262 -17.221 1.00 85.88 176 GLY A N 1
ATOM 1366 C CA . GLY A 1 176 ? 3.694 20.428 -18.677 1.00 85.88 176 GLY A CA 1
ATOM 1367 C C . GLY A 1 176 ? 2.702 19.491 -19.380 1.00 85.88 176 GLY A C 1
ATOM 1368 O O . GLY A 1 176 ? 2.655 18.294 -19.092 1.00 85.88 176 GLY A O 1
ATOM 1369 N N . SER A 1 177 ? 1.944 20.030 -20.342 1.00 88.19 177 SER A N 1
ATOM 1370 C CA . SER A 1 177 ? 0.863 19.328 -21.058 1.00 88.19 177 SER A CA 1
ATOM 1371 C C . SER A 1 177 ? 1.274 17.956 -21.600 1.00 88.19 177 SER A C 1
ATOM 1373 O O . SER A 1 177 ? 0.529 16.990 -21.460 1.00 88.19 177 SER A O 1
ATOM 1375 N N . LYS A 1 178 ? 2.502 17.843 -22.120 1.00 90.19 178 LYS A N 1
ATOM 1376 C CA . LYS A 1 178 ? 3.072 16.585 -22.630 1.00 90.19 178 LYS A CA 1
ATOM 1377 C C . LYS A 1 178 ? 3.209 15.502 -21.560 1.00 90.19 178 LYS A C 1
ATOM 1379 O O . LYS A 1 178 ? 2.973 14.333 -21.845 1.00 90.19 178 LYS A O 1
ATOM 1384 N N . LEU A 1 179 ? 3.605 15.869 -20.338 1.00 89.31 179 LEU A N 1
ATOM 1385 C CA . LEU A 1 179 ? 3.755 14.898 -19.252 1.00 89.31 179 LEU A CA 1
ATOM 1386 C C . LEU A 1 179 ? 2.385 14.395 -18.794 1.00 89.31 179 LEU A C 1
ATOM 1388 O O . LEU A 1 179 ? 2.224 13.205 -18.543 1.00 89.31 179 LEU A O 1
ATOM 1392 N N . ARG A 1 180 ? 1.390 15.289 -18.742 1.00 90.19 180 ARG A N 1
ATOM 1393 C CA . ARG A 1 180 ? 0.007 14.934 -18.411 1.00 90.19 180 ARG A CA 1
ATOM 1394 C C . ARG A 1 180 ? -0.612 14.011 -19.459 1.00 90.19 180 ARG A C 1
ATOM 1396 O O . ARG A 1 180 ? -1.203 13.002 -19.093 1.00 90.19 180 ARG A O 1
ATOM 1403 N N . GLU A 1 181 ? -0.442 14.318 -20.743 1.00 92.31 181 GLU A N 1
ATOM 1404 C CA . GLU A 1 181 ? -0.895 13.454 -21.840 1.00 92.31 181 GLU A CA 1
ATOM 1405 C C . GLU A 1 181 ? -0.224 12.076 -21.777 1.00 92.31 181 GLU A C 1
ATOM 1407 O O . GLU A 1 181 ? -0.896 11.047 -21.854 1.00 92.31 181 GLU A O 1
ATOM 1412 N N . GLY A 1 182 ? 1.094 12.046 -21.550 1.00 92.75 182 GLY A N 1
ATOM 1413 C CA . GLY A 1 182 ? 1.832 10.798 -21.398 1.00 92.75 182 GLY A CA 1
ATOM 1414 C C . GLY A 1 182 ? 1.370 9.971 -20.202 1.00 92.75 182 GLY A C 1
ATOM 1415 O O . GLY A 1 182 ? 1.193 8.762 -20.330 1.00 92.75 182 GLY A O 1
ATOM 1416 N N . TYR A 1 183 ? 1.098 10.622 -19.071 1.00 92.31 183 TYR A N 1
ATOM 1417 C CA . TYR A 1 183 ? 0.540 9.978 -17.887 1.00 92.31 183 TYR A CA 1
ATOM 1418 C C . TYR A 1 183 ? -0.828 9.346 -18.168 1.00 92.31 183 TYR A C 1
ATOM 1420 O O . TYR A 1 183 ? -1.003 8.154 -17.930 1.00 92.31 183 TYR A O 1
ATOM 1428 N N . LEU A 1 184 ? -1.774 10.102 -18.733 1.00 92.06 184 LEU A N 1
ATOM 1429 C CA . LEU A 1 184 ? -3.114 9.589 -19.048 1.00 92.06 184 LEU A CA 1
ATOM 1430 C C . LEU A 1 184 ? -3.064 8.438 -20.063 1.00 92.06 184 LEU A C 1
ATOM 1432 O O . LEU A 1 184 ? -3.760 7.438 -19.900 1.00 92.06 184 LEU A O 1
ATOM 1436 N N . SER A 1 185 ? -2.192 8.538 -21.069 1.00 93.81 185 SER A N 1
ATOM 1437 C CA . SER A 1 185 ? -1.945 7.455 -22.028 1.00 93.81 185 SER A CA 1
ATOM 1438 C C . SER A 1 185 ? -1.410 6.191 -21.342 1.00 93.81 185 SER A C 1
ATOM 1440 O O . SER A 1 185 ? -1.861 5.080 -21.630 1.00 93.81 185 SER A O 1
ATOM 1442 N N . ALA A 1 186 ? -0.488 6.347 -20.388 1.00 94.31 186 ALA A N 1
ATOM 1443 C CA . ALA A 1 186 ? 0.048 5.240 -19.603 1.00 94.31 186 ALA A CA 1
ATOM 1444 C C . ALA A 1 186 ? -1.036 4.561 -18.754 1.00 94.31 186 ALA A C 1
ATOM 1446 O O . ALA A 1 186 ? -1.071 3.333 -18.690 1.00 94.31 186 ALA A O 1
ATOM 1447 N N . VAL A 1 187 ? -1.935 5.345 -18.150 1.00 93.06 187 VAL A N 1
ATOM 1448 C CA . VAL A 1 187 ? -3.061 4.817 -17.367 1.00 93.06 187 VAL A CA 1
ATOM 1449 C C . VAL A 1 187 ? -4.030 4.044 -18.254 1.00 93.06 187 VAL A C 1
ATOM 1451 O O . VAL A 1 187 ? -4.333 2.899 -17.941 1.00 93.06 187 VAL A O 1
ATOM 1454 N N . GLY A 1 188 ? -4.415 4.582 -19.416 1.00 93.12 188 GLY A N 1
ATOM 1455 C CA . GLY A 1 188 ? -5.281 3.860 -20.355 1.00 93.12 188 GLY A CA 1
ATOM 1456 C C . GLY A 1 188 ? -4.683 2.528 -20.833 1.00 93.12 188 GLY A C 1
ATOM 1457 O O . GLY A 1 188 ? -5.393 1.532 -20.968 1.00 93.12 188 GLY A O 1
ATOM 1458 N N . ARG A 1 189 ? -3.358 2.462 -21.035 1.00 94.31 189 ARG A N 1
ATOM 1459 C CA . ARG A 1 189 ? -2.660 1.203 -21.361 1.00 94.31 189 ARG A CA 1
ATOM 1460 C C . ARG A 1 189 ? -2.637 0.217 -20.195 1.00 94.31 189 ARG A C 1
ATOM 1462 O O . ARG A 1 189 ? -2.755 -0.984 -20.424 1.00 94.31 189 ARG A O 1
ATOM 1469 N N . ALA A 1 190 ? -2.470 0.708 -18.974 1.00 93.81 190 ALA A N 1
ATOM 1470 C CA . ALA A 1 190 ? -2.497 -0.115 -17.772 1.00 93.81 190 ALA A CA 1
ATOM 1471 C C . ALA A 1 190 ? -3.897 -0.697 -17.512 1.00 93.81 190 ALA A C 1
ATOM 1473 O O . ALA A 1 190 ? -4.023 -1.887 -17.238 1.00 93.81 190 ALA A O 1
ATOM 1474 N N . GLU A 1 191 ? -4.952 0.096 -17.711 1.00 92.31 191 GLU A N 1
ATOM 1475 C CA . GLU A 1 191 ? -6.341 -0.376 -17.661 1.00 92.31 191 GLU A CA 1
ATOM 1476 C C . GLU A 1 191 ? -6.636 -1.422 -18.741 1.00 92.31 191 GLU A C 1
ATOM 1478 O O . GLU A 1 191 ? -7.254 -2.449 -18.462 1.00 92.31 191 GLU A O 1
ATOM 1483 N N . ALA A 1 192 ? -6.163 -1.205 -19.973 1.00 92.25 192 ALA A N 1
ATOM 1484 C CA . ALA A 1 192 ? -6.288 -2.200 -21.036 1.00 92.25 192 ALA A CA 1
ATOM 1485 C C . ALA A 1 192 ? -5.567 -3.510 -20.673 1.00 92.25 192 ALA A C 1
ATOM 1487 O O . ALA A 1 192 ? -6.112 -4.591 -20.874 1.00 92.25 192 ALA A O 1
ATOM 1488 N N . ALA A 1 193 ? -4.380 -3.412 -20.071 1.00 92.44 193 ALA A N 1
ATOM 1489 C CA . ALA A 1 193 ? -3.599 -4.553 -19.602 1.00 92.44 193 ALA A CA 1
ATOM 1490 C C . ALA A 1 193 ? -4.268 -5.357 -18.475 1.00 92.44 193 ALA A C 1
ATOM 1492 O O . ALA A 1 193 ? -3.971 -6.541 -18.349 1.00 92.44 193 ALA A O 1
ATOM 1493 N N . LEU A 1 194 ? -5.143 -4.742 -17.673 1.00 90.56 194 LEU A N 1
ATOM 1494 C CA . LEU A 1 194 ? -5.943 -5.437 -16.656 1.00 90.56 194 LEU A CA 1
ATOM 1495 C C . LEU A 1 194 ? -7.125 -6.202 -17.253 1.00 90.56 194 LEU A C 1
ATOM 1497 O O . LEU A 1 194 ? -7.578 -7.182 -16.671 1.00 90.56 194 LEU A O 1
ATOM 1501 N N . ARG A 1 195 ? -7.631 -5.753 -18.408 1.00 88.56 195 ARG A N 1
ATOM 1502 C CA . ARG A 1 195 ? -8.702 -6.441 -19.142 1.00 88.56 195 ARG A CA 1
ATOM 1503 C C . ARG A 1 195 ? -8.182 -7.623 -19.955 1.00 88.56 195 ARG A C 1
ATOM 1505 O O . ARG A 1 195 ? -8.961 -8.517 -20.272 1.00 88.56 195 ARG A O 1
ATOM 1512 N N . GLU A 1 196 ? -6.894 -7.636 -20.302 1.00 83.00 196 GLU A N 1
ATOM 1513 C CA . GLU A 1 196 ? -6.273 -8.811 -20.909 1.00 83.00 196 GLU A CA 1
ATOM 1514 C C . GLU A 1 196 ? -6.218 -9.948 -19.869 1.00 83.00 196 GLU A C 1
ATOM 1516 O O . GLU A 1 196 ? -5.612 -9.771 -18.809 1.00 83.00 196 GLU A O 1
ATOM 1521 N N . PRO A 1 197 ? -6.822 -11.123 -20.133 1.00 68.75 197 PRO A N 1
ATOM 1522 C CA . PRO A 1 197 ? -6.744 -12.248 -19.211 1.00 68.75 197 PRO A CA 1
ATOM 1523 C C . PRO A 1 197 ? -5.274 -12.623 -18.991 1.00 68.75 197 PRO A C 1
ATOM 1525 O O . PRO A 1 197 ? -4.524 -12.836 -19.946 1.00 68.75 197 PRO A O 1
ATOM 1528 N N . ALA A 1 198 ? -4.864 -12.712 -17.721 1.00 58.88 198 ALA A N 1
ATOM 1529 C CA . ALA A 1 198 ? -3.472 -12.914 -17.302 1.00 58.88 198 ALA A CA 1
ATOM 1530 C C . ALA A 1 198 ? -2.773 -14.121 -17.969 1.00 58.88 198 ALA A C 1
ATOM 1532 O O . ALA A 1 198 ? -1.546 -14.141 -18.073 1.00 58.88 198 ALA A O 1
ATOM 1533 N N . LEU A 1 199 ? -3.551 -15.087 -18.469 1.00 54.00 199 LEU A N 1
ATOM 1534 C CA . LEU A 1 199 ? -3.089 -16.267 -19.199 1.00 54.00 199 LEU A CA 1
ATOM 1535 C C . LEU A 1 199 ? -2.325 -15.944 -20.498 1.00 54.00 199 LEU A C 1
ATOM 1537 O O . LEU A 1 199 ? -1.323 -16.597 -20.770 1.00 54.00 199 LEU A O 1
ATOM 1541 N N . GLU A 1 200 ? -2.695 -14.915 -21.268 1.00 53.41 200 GLU A N 1
ATOM 1542 C CA . GLU A 1 200 ? -2.007 -14.644 -22.548 1.00 53.41 200 GLU A CA 1
ATOM 1543 C C . GLU A 1 200 ? -0.686 -13.867 -22.402 1.00 53.41 200 GLU A C 1
ATOM 1545 O O . GLU A 1 200 ? 0.173 -13.901 -23.291 1.00 53.41 200 GLU A O 1
ATOM 1550 N N . ALA A 1 201 ? -0.481 -13.162 -21.285 1.00 56.62 201 ALA A N 1
ATOM 1551 C CA . ALA A 1 201 ? 0.728 -12.365 -21.075 1.00 56.62 201 ALA A CA 1
ATOM 1552 C C . ALA A 1 201 ? 1.970 -13.236 -20.812 1.00 56.62 201 ALA A C 1
ATOM 1554 O O . ALA A 1 201 ? 3.079 -12.866 -21.210 1.00 56.62 201 ALA A O 1
ATOM 1555 N N . ALA A 1 202 ? 1.789 -14.398 -20.175 1.00 55.28 202 ALA A N 1
ATOM 1556 C CA . ALA A 1 202 ? 2.861 -15.366 -19.961 1.00 55.28 202 ALA A CA 1
ATOM 1557 C C . ALA A 1 202 ? 3.285 -16.042 -21.279 1.00 55.28 202 ALA A C 1
ATOM 1559 O O . ALA A 1 202 ? 4.483 -16.144 -21.554 1.00 55.28 202 ALA A O 1
ATOM 1560 N N . ASP A 1 203 ? 2.322 -16.394 -22.138 1.00 51.19 203 ASP A N 1
ATOM 1561 C CA . ASP A 1 203 ? 2.588 -17.083 -23.408 1.00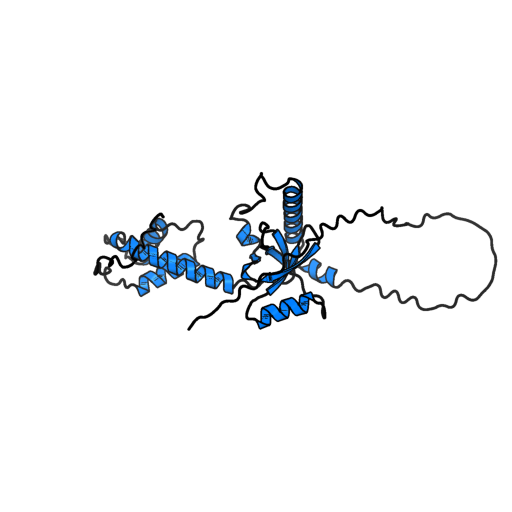 51.19 203 ASP A CA 1
ATOM 1562 C C . ASP A 1 203 ? 3.222 -16.176 -24.475 1.00 51.19 203 ASP A C 1
ATOM 1564 O O . ASP A 1 203 ? 4.111 -16.612 -25.212 1.00 51.19 203 ASP A O 1
ATOM 1568 N N . ARG A 1 204 ? 2.885 -14.877 -24.528 1.00 57.81 204 ARG A N 1
ATOM 1569 C CA . ARG A 1 204 ? 3.545 -13.947 -25.474 1.00 57.81 204 ARG A CA 1
ATOM 1570 C C . ARG A 1 204 ? 5.017 -13.683 -25.137 1.00 57.81 204 ARG A C 1
ATOM 1572 O O . ARG A 1 204 ? 5.809 -13.435 -26.047 1.00 57.81 204 ARG A O 1
ATOM 1579 N N . ALA A 1 205 ? 5.418 -13.763 -23.866 1.00 55.81 205 ALA A N 1
ATOM 1580 C CA . ALA A 1 205 ? 6.828 -13.658 -23.471 1.00 55.81 205 ALA A CA 1
ATOM 1581 C C . ALA A 1 205 ? 7.636 -14.926 -23.810 1.00 55.81 205 ALA A C 1
ATOM 1583 O O . ALA A 1 205 ? 8.865 -14.872 -23.894 1.00 55.81 205 ALA A O 1
ATOM 1584 N N . GLY A 1 206 ? 6.943 -16.046 -24.029 1.00 50.19 206 GLY A N 1
ATOM 1585 C CA . GLY A 1 206 ? 7.507 -17.335 -24.404 1.00 50.19 206 GLY A CA 1
ATOM 1586 C C . GLY A 1 206 ? 7.499 -17.631 -25.901 1.00 50.19 206 GLY A C 1
ATOM 1587 O O . GLY A 1 206 ? 7.810 -18.764 -26.252 1.00 50.19 206 GLY A O 1
ATOM 1588 N N . SER A 1 207 ? 7.164 -16.672 -26.783 1.00 43.06 207 SER A N 1
ATOM 1589 C CA . SER A 1 207 ? 7.068 -16.955 -28.222 1.00 43.06 207 SER A CA 1
ATOM 1590 C C . SER A 1 207 ? 8.395 -17.540 -28.734 1.00 43.06 207 SER A C 1
ATOM 1592 O O . SER A 1 207 ? 9.422 -16.842 -28.734 1.00 43.06 207 SER A O 1
ATOM 1594 N N . PRO A 1 208 ? 8.416 -18.831 -29.120 1.00 47.69 208 PRO A N 1
ATOM 1595 C CA . PRO A 1 208 ? 9.622 -19.477 -29.585 1.00 47.69 208 PRO A CA 1
ATOM 1596 C C . PRO A 1 208 ? 10.046 -18.738 -30.841 1.00 47.69 208 PRO A C 1
ATOM 1598 O O . PRO A 1 208 ? 9.295 -18.638 -31.812 1.00 47.69 208 PRO A O 1
ATOM 1601 N N . ARG A 1 209 ? 11.264 -18.185 -30.811 1.00 47.31 209 ARG A N 1
ATOM 1602 C CA . ARG A 1 209 ? 11.923 -17.697 -32.021 1.00 47.31 209 ARG A CA 1
ATOM 1603 C C . ARG A 1 209 ? 11.709 -18.757 -33.084 1.00 47.31 209 ARG A C 1
ATOM 1605 O O . ARG A 1 209 ? 12.065 -19.911 -32.845 1.00 47.31 209 ARG A O 1
ATOM 1612 N N . CYS A 1 210 ? 11.150 -18.356 -34.223 1.00 48.06 210 CYS A N 1
ATOM 1613 C CA . CYS A 1 210 ? 11.165 -19.153 -35.432 1.00 48.06 210 CYS A CA 1
ATOM 1614 C C . CYS A 1 210 ? 12.603 -19.630 -35.655 1.00 48.06 210 CYS A C 1
ATOM 1616 O O . CYS A 1 210 ? 13.429 -18.921 -36.228 1.00 48.06 210 CYS A O 1
ATOM 1618 N N . LEU A 1 211 ? 12.904 -20.847 -35.204 1.00 50.91 211 LEU A N 1
ATOM 1619 C CA . LEU A 1 211 ? 13.987 -21.664 -35.709 1.00 50.91 211 LEU A CA 1
ATOM 1620 C C . LEU A 1 211 ? 13.526 -22.140 -37.085 1.00 50.91 211 LEU A C 1
ATOM 1622 O O . LEU A 1 211 ? 13.402 -23.334 -37.340 1.00 50.91 211 LEU A O 1
ATOM 1626 N N . SER A 1 212 ? 13.279 -21.200 -38.003 1.00 56.31 212 SER A N 1
ATOM 1627 C CA . SER A 1 212 ? 13.433 -21.486 -39.418 1.00 56.31 212 SER A CA 1
ATOM 1628 C C . SER A 1 212 ? 14.930 -21.671 -39.623 1.00 56.31 212 SER A C 1
ATOM 1630 O O . SER A 1 212 ? 15.673 -20.772 -40.013 1.00 56.31 212 SER A O 1
ATOM 1632 N N . ARG A 1 213 ? 15.364 -22.870 -39.243 1.00 47.00 213 ARG A N 1
ATOM 1633 C CA . ARG A 1 213 ? 16.524 -23.567 -39.742 1.00 47.00 213 ARG A CA 1
ATOM 1634 C C . ARG A 1 213 ? 16.418 -23.467 -41.258 1.00 47.00 213 ARG A C 1
ATOM 1636 O O . ARG A 1 213 ? 15.716 -24.254 -41.884 1.00 47.00 213 ARG A O 1
ATOM 1643 N N . CYS A 1 214 ? 17.067 -22.463 -41.840 1.00 51.72 214 CYS A N 1
ATOM 1644 C CA . CYS A 1 214 ? 17.428 -22.483 -43.246 1.00 51.72 214 CYS A CA 1
ATOM 1645 C C . CYS A 1 214 ? 18.398 -23.655 -43.392 1.00 51.72 214 CYS A C 1
ATOM 1647 O O . CYS A 1 214 ? 19.610 -23.508 -43.244 1.00 51.72 214 CYS A O 1
ATOM 1649 N N . GLY A 1 215 ? 17.833 -24.852 -43.556 1.00 50.38 215 GLY A N 1
ATOM 1650 C CA . GLY A 1 215 ? 18.560 -26.017 -44.007 1.00 50.38 215 GLY A CA 1
ATOM 1651 C C . GLY A 1 215 ? 19.196 -25.638 -45.330 1.00 50.38 215 GLY A C 1
ATOM 1652 O O . GLY A 1 215 ? 18.502 -25.265 -46.274 1.00 50.38 215 GLY A O 1
ATOM 1653 N N . GLY A 1 216 ? 20.524 -25.661 -45.356 1.00 54.62 216 GLY A N 1
ATOM 1654 C CA . GLY A 1 216 ? 21.287 -25.468 -46.569 1.00 54.62 216 GLY A CA 1
ATOM 1655 C C . GLY A 1 216 ? 20.892 -26.525 -47.589 1.00 54.62 216 GLY A C 1
ATOM 1656 O O . GLY A 1 216 ? 21.298 -27.676 -47.482 1.00 54.62 216 GLY A O 1
ATOM 1657 N N . ALA A 1 217 ? 20.136 -26.114 -48.598 1.00 45.59 217 ALA A N 1
ATOM 1658 C CA . ALA A 1 217 ? 20.193 -26.738 -49.901 1.00 45.59 217 ALA A CA 1
ATOM 1659 C C . ALA A 1 217 ? 21.144 -25.884 -50.740 1.00 45.59 217 ALA A C 1
ATOM 1661 O O . ALA A 1 217 ? 20.890 -24.707 -50.999 1.00 45.59 217 ALA A O 1
ATOM 1662 N N . ARG A 1 218 ? 22.282 -26.470 -51.122 1.00 50.50 218 ARG A N 1
ATOM 1663 C CA . ARG A 1 218 ? 23.122 -25.931 -52.191 1.00 50.50 218 ARG A CA 1
ATOM 1664 C C . ARG A 1 218 ? 22.270 -25.929 -53.459 1.00 50.50 218 ARG A C 1
ATOM 1666 O O . ARG A 1 218 ? 22.025 -26.987 -54.028 1.00 50.50 218 ARG A O 1
ATOM 1673 N N . CYS A 1 219 ? 21.816 -24.760 -53.897 1.00 39.47 219 CYS A N 1
ATOM 1674 C CA . CYS A 1 219 ? 21.292 -24.597 -55.247 1.00 39.47 219 CYS A CA 1
ATOM 1675 C C . CYS A 1 219 ? 22.474 -24.550 -56.218 1.00 39.47 219 CYS A C 1
ATOM 1677 O O . CYS A 1 219 ? 23.040 -23.494 -56.488 1.00 39.47 219 CYS A O 1
ATOM 1679 N N . SER A 1 220 ? 22.853 -25.720 -56.723 1.00 51.16 220 SER A N 1
ATOM 1680 C CA . SER A 1 220 ? 23.684 -25.874 -57.913 1.00 51.16 220 SER A CA 1
ATOM 1681 C C . SER A 1 220 ? 22.810 -26.453 -59.019 1.00 51.16 220 SER A C 1
ATOM 1683 O O . SER A 1 220 ? 22.500 -27.638 -58.969 1.00 51.16 220 SER A O 1
ATOM 1685 N N . SER A 1 221 ? 22.382 -25.628 -59.979 1.00 46.78 221 SER A N 1
ATOM 1686 C CA . SER A 1 221 ? 22.352 -25.942 -61.423 1.00 46.78 221 SER A CA 1
ATOM 1687 C C . SER A 1 221 ? 21.529 -24.921 -62.224 1.00 46.78 221 SER A C 1
ATOM 1689 O O . SER A 1 221 ? 20.345 -24.692 -62.006 1.00 46.78 221 SER A O 1
ATOM 1691 N N . SER A 1 222 ? 22.237 -24.294 -63.156 1.00 47.62 222 SER A N 1
ATOM 1692 C CA . SER A 1 222 ? 21.869 -23.947 -64.528 1.00 47.62 222 SER A CA 1
ATOM 1693 C C . SER A 1 222 ? 20.447 -24.291 -65.003 1.00 47.62 222 SER A C 1
ATOM 1695 O O . SER A 1 222 ? 20.117 -25.463 -65.155 1.00 47.62 222 SER A O 1
ATOM 1697 N N . SER A 1 223 ? 19.675 -23.284 -65.423 1.00 45.12 223 SER A N 1
ATOM 1698 C CA . SER A 1 223 ? 19.146 -23.187 -66.800 1.00 45.12 223 SER A CA 1
ATOM 1699 C C . SER A 1 223 ? 18.181 -22.019 -66.965 1.00 45.12 223 SER A C 1
ATOM 1701 O O . SER A 1 223 ? 17.292 -21.782 -66.153 1.00 45.12 223 SER A O 1
ATOM 1703 N N . ALA A 1 224 ? 18.369 -21.313 -68.074 1.00 51.91 224 ALA A N 1
ATOM 1704 C CA . ALA A 1 224 ? 17.535 -20.235 -68.564 1.00 51.91 224 ALA A CA 1
ATOM 1705 C C . ALA A 1 224 ? 16.076 -20.668 -68.784 1.00 51.91 224 ALA A C 1
ATOM 1707 O O . ALA A 1 224 ? 15.827 -21.722 -69.377 1.00 51.91 224 ALA A O 1
ATOM 1708 N N . ARG A 1 225 ? 15.127 -19.797 -68.414 1.00 46.97 225 ARG A N 1
ATOM 1709 C CA . ARG A 1 225 ? 13.978 -19.448 -69.263 1.00 46.97 225 ARG A CA 1
ATOM 1710 C C . ARG A 1 225 ? 13.185 -18.244 -68.738 1.00 46.97 225 ARG A C 1
ATOM 1712 O O . ARG A 1 225 ? 13.225 -17.878 -67.571 1.00 46.97 225 ARG A O 1
ATOM 1719 N N . THR A 1 226 ? 12.542 -17.629 -69.713 1.00 49.22 226 THR A N 1
ATOM 1720 C CA . THR A 1 226 ? 11.972 -16.292 -69.858 1.00 49.22 226 THR A CA 1
ATOM 1721 C C . THR A 1 226 ? 10.636 -16.076 -69.118 1.00 49.22 226 THR A C 1
ATOM 1723 O O . THR A 1 226 ? 9.711 -16.846 -69.338 1.00 49.22 226 THR A O 1
ATOM 1726 N N . ALA A 1 227 ? 10.536 -14.954 -68.380 1.00 39.03 227 ALA A N 1
ATOM 1727 C CA . ALA A 1 227 ? 9.344 -14.107 -68.116 1.00 39.03 227 ALA A CA 1
ATOM 1728 C C . ALA A 1 227 ? 8.085 -14.724 -67.424 1.00 39.03 227 ALA A C 1
ATOM 1730 O O . ALA A 1 227 ? 8.053 -15.906 -67.111 1.00 39.03 227 ALA A O 1
ATOM 1731 N N . PRO A 1 228 ? 7.014 -13.938 -67.163 1.00 62.72 228 PRO A N 1
ATOM 1732 C CA . PRO A 1 228 ? 6.941 -12.829 -66.200 1.00 62.72 228 PRO A CA 1
ATOM 1733 C C . PRO A 1 228 ? 5.736 -12.978 -65.235 1.00 62.72 228 PRO A C 1
ATOM 1735 O O . PRO A 1 228 ? 4.715 -13.535 -65.610 1.00 62.72 228 PRO A O 1
ATOM 1738 N N . ALA A 1 229 ? 5.796 -12.411 -64.024 1.00 40.22 229 ALA A N 1
ATOM 1739 C CA . ALA A 1 229 ? 4.611 -11.911 -63.302 1.00 40.22 229 ALA A CA 1
ATOM 1740 C C . ALA A 1 229 ? 5.029 -11.226 -61.997 1.00 40.22 229 ALA A C 1
ATOM 1742 O O . ALA A 1 229 ? 5.448 -11.852 -61.024 1.00 40.22 229 ALA A O 1
ATOM 1743 N N . SER A 1 230 ? 4.871 -9.911 -61.989 1.00 46.53 230 SER A N 1
ATOM 1744 C CA . SER A 1 230 ? 4.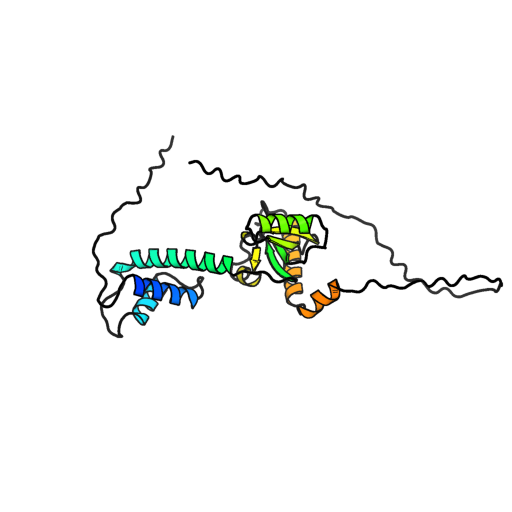885 -9.051 -60.816 1.00 46.53 230 SER A CA 1
ATOM 1745 C C . SER A 1 230 ? 3.860 -9.513 -59.774 1.00 46.53 230 SER A C 1
ATOM 1747 O O . SER A 1 230 ? 2.653 -9.385 -59.979 1.00 46.53 230 SER A O 1
ATOM 1749 N N . ARG A 1 231 ? 4.342 -9.977 -58.620 1.00 37.97 231 ARG A N 1
ATOM 1750 C CA . ARG A 1 231 ? 3.594 -9.949 -57.359 1.00 37.97 231 ARG A CA 1
ATOM 1751 C C . ARG A 1 231 ? 4.310 -8.992 -56.404 1.00 37.97 231 ARG A C 1
ATOM 1753 O O . ARG A 1 231 ? 5.523 -9.125 -56.239 1.00 37.97 231 ARG A O 1
ATOM 1760 N N . PRO A 1 232 ? 3.613 -8.017 -55.799 1.00 36.34 232 PRO A N 1
ATOM 1761 C CA . PRO A 1 232 ? 4.239 -7.090 -54.873 1.00 36.34 232 PRO A CA 1
ATOM 1762 C C . PRO A 1 232 ? 4.628 -7.840 -53.599 1.00 36.34 232 PRO A C 1
ATOM 1764 O O . PRO A 1 232 ? 3.779 -8.311 -52.845 1.00 36.34 232 PRO A O 1
ATOM 1767 N N . CYS A 1 233 ? 5.933 -7.950 -53.357 1.00 32.28 233 CYS A N 1
ATOM 1768 C CA . CYS A 1 233 ? 6.462 -8.256 -52.039 1.00 32.28 233 CYS A CA 1
ATOM 1769 C C . CYS A 1 233 ? 5.906 -7.233 -51.044 1.00 32.28 233 CYS A C 1
ATOM 1771 O O . CYS A 1 233 ? 6.047 -6.025 -51.252 1.00 32.28 233 CYS A O 1
ATOM 1773 N N . CYS A 1 234 ? 5.329 -7.712 -49.943 1.00 29.31 234 CYS A N 1
ATOM 1774 C CA . CYS A 1 234 ? 5.066 -6.908 -48.758 1.00 29.31 234 CYS A CA 1
ATOM 1775 C C . CYS A 1 234 ? 6.404 -6.416 -48.190 1.00 29.31 234 CYS A C 1
ATOM 1777 O O . CYS A 1 234 ? 6.993 -7.020 -47.295 1.00 29.31 234 CYS A O 1
ATOM 1779 N N . VAL A 1 235 ? 6.910 -5.316 -48.742 1.00 28.86 235 VAL A N 1
ATOM 1780 C CA . VAL A 1 235 ? 7.988 -4.538 -48.150 1.00 28.86 235 VAL A CA 1
ATOM 1781 C C . VAL A 1 235 ? 7.384 -3.843 -46.938 1.00 28.86 235 VAL A C 1
ATOM 1783 O O . VAL A 1 235 ? 6.728 -2.811 -47.058 1.00 28.86 235 VAL A O 1
ATOM 1786 N N . TRP A 1 236 ? 7.621 -4.399 -45.752 1.00 26.92 236 TRP A N 1
ATOM 1787 C CA . TRP A 1 236 ? 7.511 -3.644 -44.510 1.00 26.92 236 TRP A CA 1
ATOM 1788 C C . TRP A 1 236 ? 8.601 -2.568 -44.523 1.00 26.92 236 TRP A C 1
ATOM 1790 O O . TRP A 1 236 ? 9.706 -2.744 -44.011 1.00 26.92 236 TRP A O 1
ATOM 1800 N N . ARG A 1 237 ? 8.301 -1.436 -45.167 1.00 27.62 237 ARG A N 1
ATOM 1801 C CA . ARG A 1 237 ? 9.073 -0.205 -45.020 1.00 27.62 237 ARG A CA 1
ATOM 1802 C C . ARG A 1 237 ? 8.889 0.248 -43.577 1.00 27.62 237 ARG A C 1
ATOM 1804 O O . ARG A 1 237 ? 7.819 0.712 -43.196 1.00 27.62 237 ARG A O 1
ATOM 1811 N N . ARG A 1 238 ? 9.951 0.140 -42.774 1.00 35.31 238 ARG A N 1
ATOM 1812 C CA . ARG A 1 238 ? 10.094 0.949 -41.559 1.00 35.31 238 ARG A CA 1
ATOM 1813 C C . ARG A 1 238 ? 10.019 2.411 -41.984 1.00 35.31 238 ARG A C 1
ATOM 1815 O O . ARG A 1 238 ? 10.968 2.937 -42.564 1.00 35.31 238 ARG A O 1
ATOM 1822 N N . ALA A 1 239 ? 8.888 3.050 -41.709 1.00 34.53 239 ALA A N 1
ATOM 1823 C CA . ALA A 1 239 ? 8.787 4.494 -41.743 1.00 34.53 239 ALA A CA 1
ATOM 1824 C C . ALA A 1 239 ? 9.748 5.053 -40.685 1.00 34.53 239 ALA A C 1
ATOM 1826 O O . ALA A 1 239 ? 9.565 4.861 -39.484 1.00 34.53 239 ALA A O 1
ATOM 1827 N N . SER A 1 240 ? 10.838 5.624 -41.196 1.00 39.62 240 SER A N 1
ATOM 1828 C CA . SER A 1 240 ? 11.591 6.768 -40.678 1.00 39.62 240 SER A CA 1
ATOM 1829 C C . SER A 1 240 ? 11.400 7.087 -39.198 1.00 39.62 240 SER A C 1
ATOM 1831 O O . SER A 1 240 ? 10.354 7.562 -38.754 1.00 39.62 240 SER A O 1
ATOM 1833 N N . GLY A 1 241 ? 12.493 6.904 -38.463 1.00 41.75 241 GLY A N 1
ATOM 1834 C CA . GLY A 1 241 ? 12.589 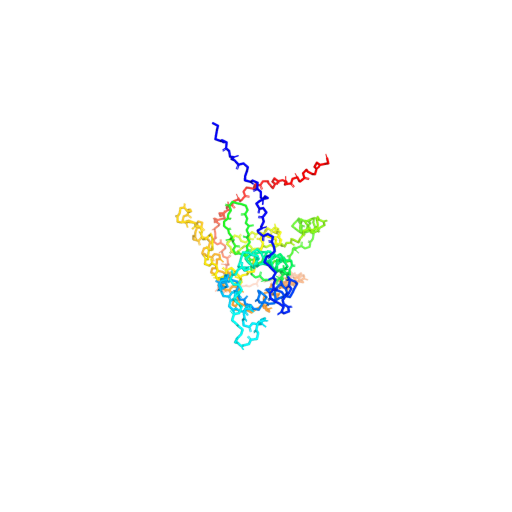7.249 -37.066 1.00 41.75 241 GLY A CA 1
ATOM 1835 C C . GLY A 1 241 ? 12.341 8.728 -36.793 1.00 41.75 241 GLY A C 1
ATOM 1836 O O . GLY A 1 241 ? 12.864 9.615 -37.460 1.00 41.75 241 GLY A O 1
ATOM 1837 N N . ARG A 1 242 ? 11.650 8.959 -35.683 1.00 30.00 242 ARG A N 1
ATOM 1838 C CA . ARG A 1 242 ? 12.138 9.857 -34.639 1.00 30.00 242 ARG A CA 1
ATOM 1839 C C . ARG A 1 242 ? 11.998 9.109 -33.321 1.00 30.00 242 ARG A C 1
ATOM 1841 O O . ARG A 1 242 ? 10.946 9.119 -32.694 1.00 30.00 242 ARG A O 1
ATOM 1848 N N . CYS A 1 243 ? 13.062 8.414 -32.924 1.00 29.05 243 CYS A N 1
ATOM 1849 C CA . CYS A 1 243 ? 13.213 7.980 -31.541 1.00 29.05 243 CYS A CA 1
ATOM 1850 C C . CYS A 1 243 ? 13.446 9.249 -30.721 1.00 29.05 243 CYS A C 1
ATOM 1852 O O . CYS A 1 243 ? 14.578 9.716 -30.599 1.00 29.05 243 CYS A O 1
ATOM 1854 N N . TRP A 1 244 ? 12.379 9.823 -30.176 1.00 30.12 244 TRP A N 1
ATOM 1855 C CA . TRP A 1 244 ? 12.501 10.796 -29.102 1.00 30.12 244 TRP A CA 1
ATOM 1856 C C . TRP A 1 244 ? 12.945 10.030 -27.857 1.00 30.12 244 TRP A C 1
ATOM 1858 O O . TRP A 1 244 ? 12.136 9.621 -27.033 1.00 30.12 244 TRP A O 1
ATOM 1868 N N . ARG A 1 245 ? 14.255 9.776 -27.740 1.00 30.83 245 ARG A N 1
ATOM 1869 C CA . ARG A 1 245 ? 14.846 9.423 -26.452 1.00 30.83 245 ARG A CA 1
ATOM 1870 C C . ARG A 1 245 ? 14.747 10.675 -25.590 1.00 30.83 245 ARG A C 1
ATOM 1872 O O . ARG A 1 245 ? 15.656 11.503 -25.599 1.00 30.83 245 ARG A O 1
ATOM 1879 N N . ALA A 1 246 ? 13.669 10.796 -24.823 1.00 32.12 246 ALA A N 1
ATOM 1880 C CA . ALA A 1 246 ? 13.769 11.443 -23.527 1.00 32.12 246 ALA A CA 1
ATOM 1881 C C . ALA A 1 246 ? 14.750 10.583 -22.723 1.00 32.12 246 ALA A C 1
ATOM 1883 O O . ALA A 1 246 ? 14.395 9.587 -22.102 1.00 32.12 246 ALA A O 1
ATOM 1884 N N . ARG A 1 247 ? 16.044 10.872 -22.881 1.00 37.25 247 ARG A N 1
ATOM 1885 C CA . ARG A 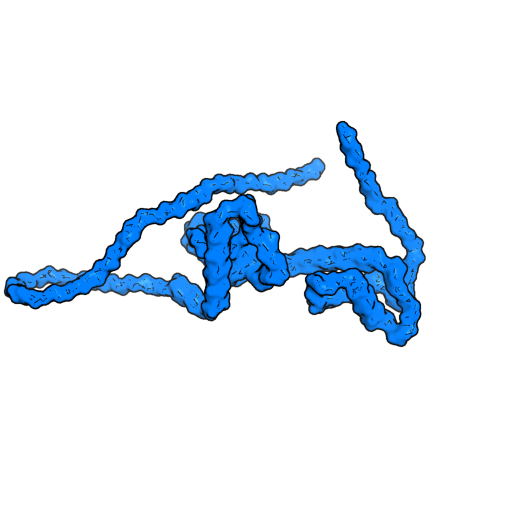1 247 ? 17.088 10.245 -22.089 1.00 37.25 247 ARG A CA 1
ATOM 1886 C C . ARG A 1 247 ? 16.885 10.786 -20.687 1.00 37.25 247 ARG A C 1
ATOM 1888 O O . ARG A 1 247 ? 17.288 11.913 -20.411 1.00 37.25 247 ARG A O 1
ATOM 1895 N N . TRP A 1 248 ? 16.257 9.990 -19.834 1.00 45.22 248 TRP A N 1
ATOM 1896 C CA . TRP A 1 248 ? 16.328 10.141 -18.393 1.00 45.22 248 TRP A CA 1
ATOM 1897 C C . TRP A 1 248 ? 17.813 10.120 -18.025 1.00 45.22 248 TRP A C 1
ATOM 1899 O O . TRP A 1 248 ? 18.445 9.065 -17.956 1.00 45.22 248 TRP A O 1
ATOM 1909 N N . ARG A 1 249 ? 18.443 11.297 -17.949 1.00 35.59 249 ARG A N 1
ATOM 1910 C CA . ARG A 1 249 ? 19.801 11.401 -17.421 1.00 35.59 249 ARG A CA 1
ATOM 1911 C C . ARG A 1 249 ? 19.663 11.099 -15.939 1.00 35.59 249 ARG A C 1
ATOM 1913 O O . ARG A 1 249 ? 18.977 11.831 -15.234 1.00 35.59 249 ARG A O 1
ATOM 1920 N N . GLY A 1 250 ? 20.236 9.968 -15.538 1.00 31.05 250 GLY A N 1
ATOM 1921 C CA . GLY A 1 250 ? 20.151 9.446 -14.186 1.00 31.05 250 GLY A CA 1
ATOM 1922 C C . GLY A 1 250 ? 20.470 10.524 -13.162 1.00 31.05 250 GLY A C 1
ATOM 1923 O O . GLY A 1 250 ? 21.569 11.074 -13.149 1.00 31.05 250 GLY A O 1
ATOM 1924 N N . ILE A 1 251 ? 19.495 10.799 -12.303 1.00 36.50 251 ILE A N 1
ATOM 1925 C CA . ILE A 1 251 ? 19.773 11.319 -10.975 1.00 36.50 251 ILE A CA 1
ATOM 1926 C C . ILE A 1 251 ? 20.423 10.147 -10.249 1.00 36.50 251 ILE A C 1
ATOM 1928 O O . ILE A 1 251 ? 19.798 9.104 -10.052 1.00 36.50 251 ILE A O 1
ATOM 1932 N N . ALA A 1 252 ? 21.715 10.285 -9.962 1.00 34.44 252 ALA A N 1
ATOM 1933 C CA . ALA A 1 252 ? 22.431 9.365 -9.102 1.00 34.44 252 ALA A CA 1
ATOM 1934 C C . ALA A 1 252 ? 21.633 9.212 -7.803 1.00 34.44 252 ALA A C 1
ATOM 1936 O O . ALA A 1 252 ? 21.287 10.199 -7.157 1.00 34.44 252 ALA A O 1
ATOM 1937 N N . THR A 1 253 ? 21.305 7.975 -7.448 1.00 37.25 253 THR A N 1
ATOM 1938 C CA . THR A 1 253 ? 20.762 7.626 -6.140 1.00 37.25 253 THR A CA 1
ATOM 1939 C C . THR A 1 253 ? 21.744 8.110 -5.076 1.00 37.25 253 THR A C 1
ATOM 1941 O O . THR A 1 253 ? 22.795 7.497 -4.881 1.00 37.25 253 THR A O 1
ATOM 1944 N N . CYS A 1 254 ? 21.436 9.226 -4.414 1.00 34.09 254 CYS A N 1
ATOM 1945 C CA . CYS A 1 254 ? 22.105 9.608 -3.179 1.00 34.09 254 CYS A CA 1
ATOM 1946 C C . CYS A 1 254 ? 21.781 8.531 -2.144 1.00 34.09 254 CYS A C 1
ATOM 1948 O O . CYS A 1 254 ? 20.626 8.367 -1.752 1.00 34.09 254 CYS A O 1
ATOM 1950 N N . GLY A 1 255 ? 22.798 7.763 -1.752 1.00 33.22 255 GLY A N 1
ATOM 1951 C CA . GLY A 1 255 ? 22.687 6.792 -0.676 1.00 33.22 255 GLY A CA 1
ATOM 1952 C C . GLY A 1 255 ? 22.296 7.496 0.619 1.00 33.22 255 GLY A C 1
ATOM 1953 O O . GLY A 1 255 ? 23.034 8.344 1.118 1.00 33.22 255 GLY A O 1
ATOM 1954 N N . LEU A 1 256 ? 21.137 7.132 1.162 1.00 37.31 256 LEU A N 1
ATOM 1955 C CA . LEU A 1 256 ? 20.797 7.374 2.558 1.00 37.31 256 LEU A CA 1
ATOM 1956 C C . LEU A 1 256 ? 21.708 6.480 3.406 1.00 37.31 256 LEU A C 1
ATOM 1958 O O . LEU A 1 256 ? 21.418 5.313 3.645 1.00 37.31 256 LEU A O 1
ATOM 1962 N N . SER A 1 257 ? 22.859 7.024 3.795 1.00 36.16 257 SER A N 1
ATOM 1963 C CA . SER A 1 257 ? 23.744 6.407 4.777 1.00 36.16 257 SER A CA 1
ATOM 1964 C C . SER A 1 257 ? 23.190 6.718 6.169 1.00 36.16 257 SER A C 1
ATOM 1966 O O . SER A 1 257 ? 23.332 7.834 6.671 1.00 36.16 257 SER A O 1
ATOM 1968 N N . SER A 1 258 ? 22.502 5.754 6.780 1.00 37.03 258 SER A N 1
ATOM 1969 C CA . SER A 1 258 ? 22.070 5.835 8.176 1.00 37.03 258 SER A CA 1
ATOM 1970 C C . SER A 1 258 ? 23.291 5.744 9.093 1.00 37.03 258 SER A C 1
ATOM 1972 O O . SER A 1 258 ? 23.750 4.660 9.446 1.00 37.03 258 SER A O 1
ATOM 1974 N N . SER A 1 259 ? 23.827 6.897 9.491 1.00 41.25 259 SER A N 1
ATOM 1975 C CA . SER A 1 259 ? 24.823 6.995 10.558 1.00 41.25 259 SER A CA 1
ATOM 1976 C C . SER A 1 259 ? 24.160 6.653 11.897 1.00 41.25 259 SER A C 1
ATOM 1978 O O . SER A 1 259 ? 23.548 7.516 12.521 1.00 41.25 259 SER A O 1
ATOM 1980 N N . ARG A 1 260 ? 24.312 5.410 12.371 1.00 49.09 260 ARG A N 1
ATOM 1981 C CA . ARG A 1 260 ? 24.201 5.109 13.807 1.00 49.09 260 ARG A CA 1
ATOM 1982 C C . ARG A 1 260 ? 25.347 5.828 14.515 1.00 49.09 260 ARG A C 1
ATOM 1984 O O . ARG A 1 260 ? 26.506 5.527 14.248 1.00 49.09 260 ARG A O 1
ATOM 1991 N N . ARG A 1 261 ? 25.029 6.790 15.380 1.00 46.78 261 ARG A N 1
ATOM 1992 C CA . ARG A 1 261 ? 25.941 7.231 16.440 1.00 46.78 261 ARG A CA 1
ATOM 1993 C C . ARG A 1 261 ? 25.566 6.463 17.698 1.00 46.78 261 ARG A C 1
ATOM 1995 O O . ARG A 1 261 ? 24.418 6.537 18.128 1.00 46.78 261 ARG A O 1
ATOM 2002 N N . THR A 1 262 ? 26.516 5.683 18.190 1.00 56.50 262 THR A N 1
ATOM 2003 C CA . THR A 1 262 ? 26.682 5.386 19.616 1.00 56.50 262 THR A CA 1
ATOM 2004 C C . THR A 1 262 ? 27.193 6.623 20.331 1.00 56.50 262 THR A C 1
ATOM 2006 O O . THR A 1 262 ? 28.016 7.328 19.698 1.00 56.50 262 THR A O 1
#

Sequence (262 aa):
CTHIGSLSPDAAMPEDIAWPEPLTDEVVEAAIDRLLRRESWETITIKIVLRMLEAELLPAGSDAPLKPFKKYIGTAVDEAMARITEERKAAVSFALGQVVWAKMSGYPYWPGRVVKPRQGSALERQVRKERDAGGEAWLVKFFFSDDLLVCPAAALESWEVGCGKGWREAPSQSTGSKLREGYLSAVGRAEAALREPALEAADRAGSPRCLSRCGGARCSSSSARTAPASRPCCVWRRASGRCWRARWRGIATCGLSSSRRT

Radius of gyration: 29.92 Å; chains: 1; bounding box: 56×61×107 Å

InterPro domains:
  IPR000313 PWWP domain [PF00855] (97-184)
  IPR000313 PWWP domain [PS50812] (96-147)
  IPR000313 PWWP domain [SM00293] (94-160)
  IPR014876 DEK, C-terminal [PS51998] (22-82)